Protein AF-0000000067518148 (afdb_homodimer)

Structure (mmCIF, N/CA/C/O backbone):
data_AF-0000000067518148-model_v1
#
loop_
_entity.id
_entity.type
_entity.pdbx_description
1 polymer 'Lipoprotein, putative'
#
loop_
_atom_site.group_PDB
_atom_site.id
_atom_site.type_symbol
_atom_site.label_atom_id
_atom_site.label_alt_id
_atom_site.label_comp_id
_atom_site.label_asym_id
_atom_site.label_entity_id
_atom_site.label_seq_id
_atom_site.pdbx_PDB_ins_code
_atom_site.Cartn_x
_atom_site.Cartn_y
_atom_site.Cartn_z
_atom_site.occupancy
_atom_site.B_iso_or_equiv
_atom_site.auth_seq_id
_atom_site.auth_comp_id
_atom_site.auth_asym_id
_atom_site.auth_atom_id
_atom_site.pdbx_PDB_model_num
ATOM 1 N N . MET A 1 1 ? 77.125 18.062 16.516 1 36.28 1 MET A N 1
ATOM 2 C CA . MET A 1 1 ? 76 17.141 16.5 1 36.28 1 MET A CA 1
ATOM 3 C C . MET A 1 1 ? 74.688 17.891 16.719 1 36.28 1 MET A C 1
ATOM 5 O O . MET A 1 1 ? 74.438 18.344 17.828 1 36.28 1 MET A O 1
ATOM 9 N N . ARG A 1 2 ? 74.312 18.891 15.734 1 42.09 2 ARG A N 1
ATOM 10 C CA . ARG A 1 2 ? 73.125 19.672 15.641 1 42.09 2 ARG A CA 1
ATOM 11 C C . ARG A 1 2 ? 71.875 18.781 15.641 1 42.09 2 ARG A C 1
ATOM 13 O O . ARG A 1 2 ? 71.75 17.922 14.766 1 42.09 2 ARG A O 1
ATOM 20 N N . ILE A 1 3 ? 71.375 18.281 16.844 1 45.97 3 ILE A N 1
ATOM 21 C CA . ILE A 1 3 ? 70.125 17.578 17.078 1 45.97 3 ILE A CA 1
ATOM 22 C C . ILE A 1 3 ? 69 18.328 16.375 1 45.97 3 ILE A C 1
ATOM 24 O O . ILE A 1 3 ? 68.688 19.484 16.656 1 45.97 3 ILE A O 1
ATOM 28 N N . SER A 1 4 ? 68.75 18.062 15.094 1 50.28 4 SER A N 1
ATOM 29 C CA . SER A 1 4 ? 67.562 18.5 14.336 1 50.28 4 SER A CA 1
ATOM 30 C C . SER A 1 4 ? 66.312 18.172 15.07 1 50.28 4 SER A C 1
ATOM 32 O O . SER A 1 4 ? 66.062 17 15.398 1 50.28 4 SER A O 1
ATOM 34 N N . MET A 1 5 ? 65.75 19 16.016 1 49.31 5 MET A N 1
ATOM 35 C CA . MET A 1 5 ? 64.438 18.938 16.656 1 49.31 5 MET A CA 1
ATOM 36 C C . MET A 1 5 ? 63.344 18.812 15.617 1 49.31 5 MET A C 1
ATOM 38 O O . MET A 1 5 ? 63.125 19.734 14.82 1 49.31 5 MET A O 1
ATOM 42 N N . THR A 1 6 ? 63.125 17.625 14.984 1 52.88 6 THR A N 1
ATOM 43 C CA . THR A 1 6 ? 61.969 17.359 14.148 1 52.88 6 THR A CA 1
ATOM 44 C C . THR A 1 6 ? 60.656 17.656 14.906 1 52.88 6 THR A C 1
ATOM 46 O O . THR A 1 6 ? 60.438 17.078 15.977 1 52.88 6 THR A O 1
ATOM 49 N N . LEU A 1 7 ? 60.125 18.859 14.883 1 47.97 7 LEU A N 1
ATOM 50 C CA . LEU A 1 7 ? 58.812 19.219 15.375 1 47.97 7 LEU A CA 1
ATOM 51 C C . LEU A 1 7 ? 57.75 18.344 14.758 1 47.97 7 LEU A C 1
ATOM 53 O O . LEU A 1 7 ? 57.594 18.312 13.531 1 47.97 7 LEU A O 1
ATOM 57 N N . LEU A 1 8 ? 57.469 17.141 15.352 1 51.41 8 LEU A N 1
ATOM 58 C CA . LEU A 1 8 ? 56.312 16.312 14.992 1 51.41 8 LEU A CA 1
ATOM 59 C C . LEU A 1 8 ? 55.031 17.078 15.141 1 51.41 8 LEU A C 1
ATOM 61 O O . LEU A 1 8 ? 54.656 17.484 16.25 1 51.41 8 LEU A O 1
ATOM 65 N N . ALA A 1 9 ? 54.562 17.812 14.164 1 52.56 9 ALA A N 1
ATOM 66 C CA . ALA A 1 9 ? 53.219 18.422 14.117 1 52.56 9 ALA A CA 1
ATOM 67 C C . ALA A 1 9 ? 52.125 17.375 14.281 1 52.56 9 ALA A C 1
ATOM 69 O O . ALA A 1 9 ? 52 16.469 13.461 1 52.56 9 ALA A O 1
ATOM 70 N N . ALA A 1 10 ? 51.719 17.047 15.516 1 51.56 10 ALA A N 1
ATOM 71 C CA . ALA A 1 10 ? 50.562 16.188 15.766 1 51.56 10 ALA A CA 1
ATOM 72 C C . ALA A 1 10 ? 49.281 16.781 15.133 1 51.56 10 ALA A C 1
ATOM 74 O O . ALA A 1 10 ? 48.844 17.859 15.523 1 51.56 10 ALA A O 1
ATOM 75 N N . PHE A 1 11 ? 48.906 16.469 13.93 1 55.59 11 PHE A N 1
ATOM 76 C CA . PHE A 1 11 ? 47.625 16.75 13.32 1 55.59 11 PHE A CA 1
ATOM 77 C C . PHE A 1 11 ? 46.469 16.219 14.188 1 55.59 11 PHE A C 1
ATOM 79 O O . PHE A 1 11 ? 46.281 15.008 14.289 1 55.59 11 PHE A O 1
ATOM 86 N N . ILE A 1 12 ? 46.062 16.938 15.227 1 53.59 12 ILE A N 1
ATOM 87 C CA . ILE A 1 12 ? 44.875 16.594 15.977 1 53.59 12 ILE A CA 1
ATOM 88 C C . ILE A 1 12 ? 43.656 16.672 15.047 1 53.59 12 ILE A C 1
ATOM 90 O O . ILE A 1 12 ? 43.281 17.75 14.57 1 53.59 12 ILE A O 1
ATOM 94 N N . ALA A 1 13 ? 43.25 15.586 14.336 1 53.78 13 ALA A N 1
ATOM 95 C CA . ALA A 1 13 ? 42 15.445 13.641 1 53.78 13 ALA A CA 1
ATOM 96 C C . ALA A 1 13 ? 40.812 15.648 14.594 1 53.78 13 ALA A C 1
ATOM 98 O O . ALA A 1 13 ? 40.531 14.797 15.445 1 53.78 13 ALA A O 1
ATOM 99 N N . LEU A 1 14 ? 40.438 16.891 14.93 1 52 14 LEU A N 1
ATOM 100 C CA . LEU A 1 14 ? 39.125 17.094 15.578 1 52 14 LEU A CA 1
ATOM 101 C C . LEU A 1 14 ? 38.031 16.406 14.797 1 52 14 LEU A C 1
ATOM 103 O O . LEU A 1 14 ? 37.688 16.828 13.688 1 52 14 LEU A O 1
ATOM 107 N N . GLY A 1 15 ? 37.906 15.156 14.977 1 50.19 15 GLY A N 1
ATOM 108 C CA . GLY A 1 15 ? 36.656 14.539 14.5 1 50.19 15 GLY A CA 1
ATOM 109 C C . GLY A 1 15 ? 35.406 15.297 14.906 1 50.19 15 GLY A C 1
ATOM 110 O O . GLY A 1 15 ? 35.094 15.391 16.094 1 50.19 15 GLY A O 1
ATOM 111 N N . ILE A 1 16 ? 35.062 16.344 14.25 1 49.38 16 ILE A N 1
ATOM 112 C CA . ILE A 1 16 ? 33.719 16.859 14.414 1 49.38 16 ILE A CA 1
ATOM 113 C C . ILE A 1 16 ? 32.719 15.703 14.336 1 49.38 16 ILE A C 1
ATOM 115 O O . ILE A 1 16 ? 32.438 15.18 13.25 1 49.38 16 ILE A O 1
ATOM 119 N N . GLY A 1 17 ? 32.812 14.797 15.281 1 47.22 17 GLY A N 1
ATOM 120 C CA . GLY A 1 17 ? 31.609 13.961 15.305 1 47.22 17 GLY A CA 1
ATOM 121 C C . GLY A 1 17 ? 30.328 14.75 15.188 1 47.22 17 GLY A C 1
ATOM 122 O O . GLY A 1 17 ? 30.094 15.695 15.945 1 47.22 17 GLY A O 1
ATOM 123 N N . CYS A 1 18 ? 29.797 14.883 14.07 1 46.78 18 CYS A N 1
ATOM 124 C CA . CYS A 1 18 ? 28.406 15.281 13.969 1 46.78 18 CYS A CA 1
ATOM 125 C C . CYS A 1 18 ? 27.562 14.602 15.047 1 46.78 18 CYS A C 1
ATOM 127 O O . CYS A 1 18 ? 27.312 13.398 14.977 1 46.78 18 CYS A O 1
ATOM 129 N N . SER A 1 19 ? 27.859 14.875 16.234 1 48.12 19 SER A N 1
ATOM 130 C CA . SER A 1 19 ? 26.859 14.43 17.188 1 48.12 19 SER A CA 1
ATOM 131 C C . SER A 1 19 ? 25.438 14.672 16.672 1 48.12 19 SER A C 1
ATOM 133 O O . SER A 1 19 ? 25.094 15.789 16.297 1 48.12 19 SER A O 1
ATOM 135 N N . ALA A 1 20 ? 24.828 13.734 16.031 1 50.47 20 ALA A N 1
ATOM 136 C CA . ALA A 1 20 ? 23.391 13.836 15.875 1 50.47 20 ALA A CA 1
ATOM 137 C C . ALA A 1 20 ? 22.734 14.352 17.156 1 50.47 20 ALA A C 1
ATOM 139 O O . ALA A 1 20 ? 22.656 13.625 18.141 1 50.47 20 ALA A O 1
ATOM 140 N N . GLN A 1 21 ? 23.109 15.383 17.719 1 51.03 21 GLN A N 1
ATOM 141 C CA . GLN A 1 21 ? 22.328 15.883 18.844 1 51.03 21 GLN A CA 1
ATOM 142 C C . GLN A 1 21 ? 20.875 15.438 18.734 1 51.03 21 GLN A C 1
ATOM 144 O O . GLN A 1 21 ? 20.266 15.508 17.656 1 51.03 21 GLN A O 1
ATOM 149 N N . ALA A 1 22 ? 20.5 14.531 19.469 1 59.56 22 ALA A N 1
ATOM 150 C CA . ALA A 1 22 ? 19.094 14.164 19.562 1 59.56 22 ALA A CA 1
ATOM 151 C C . ALA A 1 22 ? 18.203 15.383 19.406 1 59.56 22 ALA A C 1
ATOM 153 O O . ALA A 1 22 ? 18.297 16.328 20.203 1 59.56 22 ALA A O 1
ATOM 154 N N . GLU A 1 23 ? 17.922 15.688 18.172 1 76.81 23 GLU A N 1
ATOM 155 C CA . GLU A 1 23 ? 17.031 16.812 17.875 1 76.81 23 GLU A CA 1
ATOM 156 C C . GLU A 1 23 ? 15.797 16.781 18.766 1 76.81 23 GLU A C 1
ATOM 158 O O . GLU A 1 23 ? 15.211 15.727 19 1 76.81 23 GLU A O 1
ATOM 163 N N . ASN A 1 24 ? 15.609 17.75 19.641 1 89.12 24 ASN A N 1
ATOM 164 C CA . ASN A 1 24 ? 14.359 17.906 20.391 1 89.12 24 ASN A CA 1
ATOM 165 C C . ASN A 1 24 ? 13.172 18.078 19.453 1 89.12 24 ASN A C 1
ATOM 167 O O . ASN A 1 24 ? 12.93 19.156 18.938 1 89.12 24 ASN A O 1
ATOM 171 N N . CYS A 1 25 ? 12.383 17.047 19.25 1 93.69 25 CYS A N 1
ATOM 172 C CA . CYS A 1 25 ? 11.344 17.031 18.219 1 93.69 25 CYS A CA 1
ATOM 173 C C . CYS A 1 25 ? 10.016 17.5 18.797 1 93.69 25 CYS A C 1
ATOM 175 O O . CYS A 1 25 ? 8.977 17.391 18.141 1 93.69 25 CYS A O 1
ATOM 177 N N . ASP A 1 26 ? 10.031 17.969 19.938 1 92.06 26 ASP A N 1
ATOM 178 C CA . ASP A 1 26 ? 8.773 18.422 20.516 1 92.06 26 ASP A CA 1
ATOM 179 C C . ASP A 1 26 ? 8.898 19.844 21.062 1 92.06 26 ASP A C 1
ATOM 181 O O . ASP A 1 26 ? 8.031 20.297 21.812 1 92.06 26 ASP A O 1
ATOM 185 N N . ALA A 1 27 ? 9.906 20.531 20.719 1 94.75 27 ALA A N 1
ATOM 186 C CA . ALA A 1 27 ? 10.156 21.875 21.234 1 94.75 27 ALA A CA 1
ATOM 187 C C . ALA A 1 27 ? 9.125 22.875 20.719 1 94.75 27 ALA A C 1
ATOM 189 O O . ALA A 1 27 ? 8.656 23.734 21.453 1 94.75 27 ALA A O 1
ATOM 190 N N . ASN A 1 28 ? 8.844 22.828 19.484 1 96.19 28 ASN A N 1
ATOM 191 C CA . ASN A 1 28 ? 7.855 23.672 18.812 1 96.19 28 ASN A CA 1
ATOM 192 C C . ASN A 1 28 ? 7.449 23.078 17.469 1 96.19 28 ASN A C 1
ATOM 194 O O . ASN A 1 28 ? 7.965 22.031 17.062 1 96.19 28 ASN A O 1
ATOM 198 N N . GLN A 1 29 ? 6.562 23.688 16.766 1 96.94 29 GLN A N 1
ATOM 199 C CA . GLN A 1 29 ? 6.039 23.172 15.5 1 96.94 29 GLN A CA 1
ATOM 200 C C . GLN A 1 29 ? 7.148 23 14.469 1 96.94 29 GLN A C 1
ATOM 202 O O . GLN A 1 29 ? 7.18 22 13.75 1 96.94 29 GLN A O 1
ATOM 207 N N . ALA A 1 30 ? 8.023 23.969 14.414 1 96.38 30 ALA A N 1
ATOM 208 C CA . ALA A 1 30 ? 9.125 23.906 13.461 1 96.38 30 ALA A CA 1
ATOM 209 C C . ALA A 1 30 ? 10.023 22.703 13.719 1 96.38 30 ALA A C 1
ATOM 211 O O . ALA A 1 30 ? 10.453 22.016 12.789 1 96.38 30 ALA A O 1
ATOM 212 N N . SER A 1 31 ? 10.289 22.453 14.977 1 96.94 31 SER A N 1
ATOM 213 C CA . SER A 1 31 ? 11.102 21.297 15.336 1 96.94 31 SER A CA 1
ATOM 214 C C . SER A 1 31 ? 10.383 19.984 15.016 1 96.94 31 SER A C 1
ATOM 216 O O . SER A 1 31 ? 11 19.031 14.531 1 96.94 31 SER A O 1
ATOM 218 N N . MET A 1 32 ? 9.109 19.891 15.25 1 97.94 32 MET A N 1
ATOM 219 C CA . MET A 1 32 ? 8.312 18.703 14.906 1 97.94 32 MET A CA 1
ATOM 220 C C . MET A 1 32 ? 8.344 18.469 13.398 1 97.94 32 MET A C 1
ATOM 222 O O . MET A 1 32 ? 8.508 17.328 12.953 1 97.94 32 MET A O 1
ATOM 226 N N . ASN A 1 33 ? 8.242 19.594 12.602 1 97.81 33 ASN A N 1
ATOM 227 C CA . ASN A 1 33 ? 8.297 19.484 11.148 1 97.81 33 ASN A CA 1
ATOM 228 C C . ASN A 1 33 ? 9.641 18.922 10.68 1 97.81 33 ASN A C 1
ATOM 230 O O . ASN A 1 33 ? 9.68 18.016 9.844 1 97.81 33 ASN A O 1
ATOM 234 N N . THR A 1 34 ? 10.633 19.484 11.227 1 97.38 34 THR A N 1
ATOM 235 C CA . THR A 1 34 ? 11.977 19.094 10.82 1 97.38 34 THR A CA 1
ATOM 236 C C . THR A 1 34 ? 12.25 17.641 11.164 1 97.38 34 THR A C 1
ATOM 238 O O . THR A 1 34 ? 12.805 16.891 10.344 1 97.38 34 THR A O 1
ATOM 241 N N . CYS A 1 35 ? 11.844 17.234 12.289 1 98.25 35 CYS A N 1
ATOM 242 C CA . CYS A 1 35 ? 12.062 15.859 12.711 1 98.25 35 CYS A CA 1
ATOM 243 C C . CYS A 1 35 ? 11.289 14.891 11.828 1 98.25 35 CYS A C 1
ATOM 245 O O . CYS A 1 35 ? 11.812 13.852 11.43 1 98.25 35 CYS A O 1
ATOM 247 N N . ALA A 1 36 ? 10.109 15.195 11.562 1 98.12 36 ALA A N 1
ATOM 248 C CA . ALA A 1 36 ? 9.297 14.344 10.695 1 98.12 36 ALA A CA 1
ATOM 249 C C . ALA A 1 36 ? 9.906 14.25 9.297 1 98.12 36 ALA A C 1
ATOM 251 O O . ALA A 1 36 ? 9.93 13.172 8.703 1 98.12 36 ALA A O 1
ATOM 252 N N . ALA A 1 37 ? 10.367 15.359 8.797 1 98.19 37 ALA A N 1
ATOM 253 C CA . ALA A 1 37 ? 11.008 15.375 7.484 1 98.19 37 ALA A CA 1
ATOM 254 C C . ALA A 1 37 ? 12.273 14.523 7.48 1 98.19 37 ALA A C 1
ATOM 256 O O . ALA A 1 37 ? 12.555 13.82 6.508 1 98.19 37 ALA A O 1
ATOM 257 N N . ASN A 1 38 ? 13.016 14.625 8.516 1 98.25 38 ASN A N 1
ATOM 258 C CA . ASN A 1 38 ? 14.242 13.836 8.617 1 98.25 38 ASN A CA 1
ATOM 259 C C . ASN A 1 38 ? 13.938 12.344 8.656 1 98.25 38 ASN A C 1
ATOM 261 O O . ASN A 1 38 ? 14.633 11.547 8.023 1 98.25 38 ASN A O 1
ATOM 265 N N . LYS A 1 39 ? 12.984 11.984 9.43 1 98.38 39 LYS A N 1
ATOM 266 C CA . LYS A 1 39 ? 12.57 10.578 9.484 1 98.38 39 LYS A CA 1
ATOM 267 C C . LYS A 1 39 ? 12.164 10.078 8.109 1 98.38 39 LYS A C 1
ATOM 269 O O . LYS A 1 39 ? 12.562 8.984 7.695 1 98.38 39 LYS A O 1
ATOM 274 N N . LEU A 1 40 ? 11.391 10.883 7.379 1 98.69 40 LEU A N 1
ATOM 275 C CA . LEU A 1 40 ? 10.969 10.516 6.031 1 98.69 40 LEU A CA 1
ATOM 276 C C . LEU A 1 40 ? 12.172 10.359 5.109 1 98.69 40 LEU A C 1
ATOM 278 O O . LEU A 1 40 ? 12.25 9.398 4.336 1 98.69 40 LEU A O 1
ATOM 282 N N . ALA A 1 41 ? 13.078 11.273 5.207 1 98.75 41 ALA A N 1
ATOM 283 C CA . ALA A 1 41 ? 14.266 11.242 4.355 1 98.75 41 ALA A CA 1
ATOM 284 C C . ALA A 1 41 ? 15.07 9.969 4.598 1 98.75 41 ALA A C 1
ATOM 286 O O . ALA A 1 41 ? 15.57 9.359 3.652 1 98.75 41 ALA A O 1
ATOM 287 N N . ALA A 1 42 ? 15.234 9.578 5.82 1 98.69 42 ALA A N 1
ATOM 288 C CA . ALA A 1 42 ? 15.961 8.359 6.156 1 98.69 42 ALA A CA 1
ATOM 289 C C . ALA A 1 42 ? 15.266 7.129 5.598 1 98.69 42 ALA A C 1
ATOM 291 O O . ALA A 1 42 ? 15.906 6.234 5.047 1 98.69 42 ALA A O 1
ATOM 292 N N . LEU A 1 43 ? 14 7.086 5.734 1 98.81 43 LEU A N 1
ATOM 293 C CA . LEU A 1 43 ? 13.219 5.969 5.211 1 98.81 43 LEU A CA 1
ATOM 294 C C . LEU A 1 43 ? 13.32 5.902 3.689 1 98.81 43 LEU A C 1
ATOM 296 O O . LEU A 1 43 ? 13.453 4.816 3.121 1 98.81 43 LEU A O 1
ATOM 300 N N . ASP A 1 44 ? 13.258 7.039 3.051 1 98.81 44 ASP A N 1
ATOM 301 C CA . ASP A 1 44 ? 13.383 7.098 1.599 1 98.81 44 ASP A CA 1
ATOM 302 C C . ASP A 1 44 ? 14.734 6.566 1.143 1 98.81 44 ASP A C 1
ATOM 304 O O . ASP A 1 44 ? 14.828 5.855 0.14 1 98.81 44 ASP A O 1
ATOM 308 N N . ALA A 1 45 ? 15.711 6.953 1.868 1 98.88 45 ALA A N 1
ATOM 309 C CA . ALA A 1 45 ? 17.047 6.465 1.541 1 98.88 45 ALA A CA 1
ATOM 310 C C . ALA A 1 45 ? 17.125 4.945 1.657 1 98.88 45 ALA A C 1
ATOM 312 O O . ALA A 1 45 ? 17.672 4.273 0.777 1 98.88 45 ALA A O 1
ATOM 313 N N . ASP A 1 46 ? 16.625 4.422 2.713 1 98.88 46 ASP A N 1
ATOM 314 C CA . ASP A 1 46 ? 16.609 2.979 2.922 1 98.88 46 ASP A CA 1
ATOM 315 C C . ASP A 1 46 ? 15.781 2.273 1.851 1 98.88 46 ASP A C 1
ATOM 317 O O . ASP A 1 46 ? 16.188 1.225 1.34 1 98.88 46 ASP A O 1
ATOM 321 N N . LEU A 1 47 ? 14.648 2.824 1.556 1 98.94 47 LEU A N 1
ATOM 322 C CA . LEU A 1 47 ? 13.781 2.264 0.526 1 98.94 47 LEU A CA 1
ATOM 323 C C . LEU A 1 47 ? 14.5 2.201 -0.816 1 98.94 47 LEU A C 1
ATOM 325 O O . LEU A 1 47 ? 14.469 1.172 -1.495 1 98.94 47 LEU A O 1
ATOM 329 N N . ASN A 1 48 ? 15.148 3.271 -1.185 1 98.81 48 ASN A N 1
ATOM 330 C CA . ASN A 1 48 ? 15.867 3.326 -2.449 1 98.81 48 ASN A CA 1
ATOM 331 C C . ASN A 1 48 ? 17 2.295 -2.498 1 98.81 48 ASN A C 1
ATOM 333 O O . ASN A 1 48 ? 17.234 1.681 -3.537 1 98.81 48 ASN A O 1
ATOM 337 N N . LYS A 1 49 ? 17.641 2.141 -1.408 1 98.88 49 LYS A N 1
ATOM 338 C CA . LYS A 1 49 ? 18.703 1.139 -1.324 1 98.88 49 LYS A CA 1
ATOM 339 C C . LYS A 1 49 ? 18.156 -0.261 -1.601 1 98.88 49 LYS A C 1
ATOM 341 O O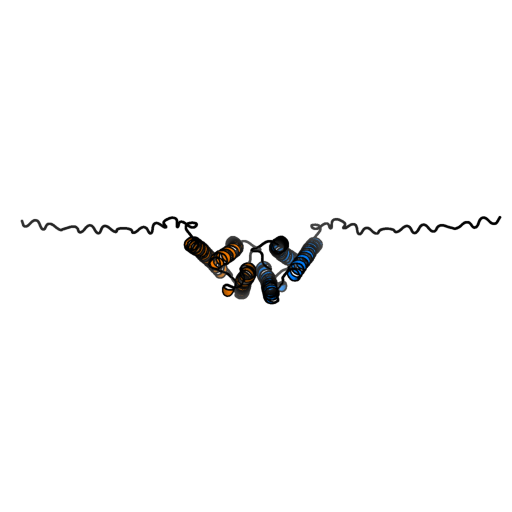 . LYS A 1 49 ? 18.734 -1.012 -2.389 1 98.88 49 LYS A O 1
ATOM 346 N N . GLN A 1 50 ? 17.062 -0.625 -0.938 1 98.88 50 GLN A N 1
ATOM 347 C CA . GLN A 1 50 ? 16.469 -1.946 -1.131 1 98.88 50 GLN A CA 1
ATOM 348 C C . GLN A 1 50 ? 15.945 -2.113 -2.553 1 98.88 50 GLN A C 1
ATOM 350 O O . GLN A 1 50 ? 16.078 -3.188 -3.146 1 98.88 50 GLN A O 1
ATOM 355 N N . TYR A 1 51 ? 15.352 -1.109 -3.086 1 98.88 51 TYR A N 1
ATOM 356 C CA . TYR A 1 51 ? 14.844 -1.138 -4.457 1 98.88 51 TYR A CA 1
ATOM 357 C C . TYR A 1 51 ? 15.977 -1.411 -5.445 1 98.88 51 TYR A C 1
ATOM 359 O O . TYR A 1 51 ? 15.852 -2.273 -6.316 1 98.88 51 TYR A O 1
ATOM 367 N N .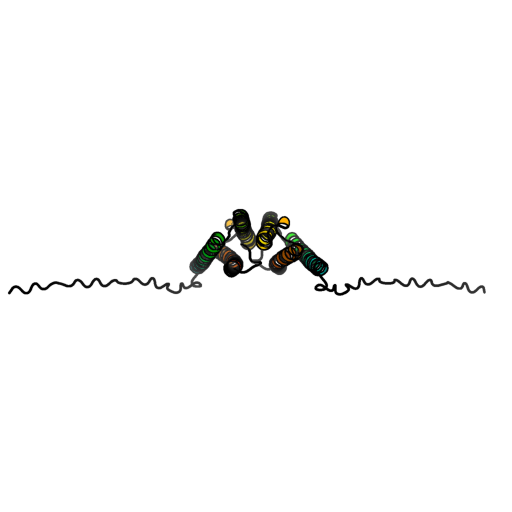 LYS A 1 52 ? 17.016 -0.667 -5.305 1 98.75 52 LYS A N 1
ATOM 368 C CA . LYS A 1 52 ? 18.172 -0.842 -6.188 1 98.75 52 LYS A CA 1
ATOM 369 C C . LYS A 1 52 ? 18.75 -2.248 -6.062 1 98.75 52 LYS A C 1
ATOM 371 O O . LYS A 1 52 ? 19.125 -2.857 -7.062 1 98.75 52 LYS A O 1
ATOM 376 N N . ALA A 1 53 ? 18.891 -2.736 -4.84 1 98.56 53 ALA A N 1
ATOM 377 C CA . ALA A 1 53 ? 19.391 -4.09 -4.621 1 98.56 53 ALA A CA 1
ATOM 378 C C . ALA A 1 53 ? 18.516 -5.121 -5.332 1 98.56 53 ALA A C 1
ATOM 380 O O . ALA A 1 53 ? 19.031 -6.035 -5.98 1 98.56 53 ALA A O 1
ATOM 381 N N . GLN A 1 54 ? 17.219 -4.98 -5.227 1 98.44 54 GLN A N 1
ATOM 382 C CA . GLN A 1 54 ? 16.297 -5.918 -5.879 1 98.44 54 GLN A CA 1
ATOM 383 C C . GLN A 1 54 ? 16.391 -5.805 -7.398 1 98.44 54 GLN A C 1
ATOM 385 O O . GLN A 1 54 ? 16.422 -6.82 -8.102 1 98.44 54 GLN A O 1
ATOM 390 N N . MET A 1 55 ? 16.438 -4.578 -7.875 1 98.31 55 MET A N 1
ATOM 391 C CA . MET A 1 55 ? 16.562 -4.348 -9.312 1 98.31 55 MET A CA 1
ATOM 392 C C . MET A 1 55 ? 17.828 -5.02 -9.859 1 98.31 55 MET A C 1
ATOM 394 O O . MET A 1 55 ? 17.797 -5.617 -10.938 1 98.31 55 MET A O 1
ATOM 398 N N . ALA A 1 56 ? 18.859 -4.926 -9.141 1 97.44 56 ALA A N 1
ATOM 399 C CA . ALA A 1 56 ? 20.141 -5.492 -9.57 1 97.44 56 ALA A CA 1
ATOM 400 C C . ALA A 1 56 ? 20.078 -7.02 -9.586 1 97.44 56 ALA A C 1
ATOM 402 O O . ALA A 1 56 ? 20.781 -7.66 -10.383 1 97.44 56 ALA A O 1
ATOM 403 N N . TRP A 1 57 ? 19.281 -7.555 -8.766 1 96.12 57 TRP A N 1
ATOM 404 C CA . TRP A 1 57 ? 19.188 -9.008 -8.633 1 96.12 57 TRP A CA 1
ATOM 405 C C . TRP A 1 57 ? 18.344 -9.602 -9.742 1 96.12 57 TRP A C 1
ATOM 407 O O . TRP A 1 57 ? 18.531 -10.758 -10.141 1 96.12 57 TRP A O 1
ATOM 417 N N . LEU A 1 58 ? 17.344 -8.883 -10.203 1 96.44 58 LEU A N 1
ATOM 418 C CA . LEU A 1 58 ? 16.391 -9.398 -11.188 1 96.44 58 LEU A CA 1
ATOM 419 C C . LEU A 1 58 ? 17.094 -9.719 -12.5 1 96.44 58 LEU A C 1
ATOM 421 O O . LEU A 1 58 ? 17.984 -8.992 -12.93 1 96.44 58 LEU A O 1
ATOM 425 N N . GLN A 1 59 ? 16.656 -10.773 -13.148 1 92.38 59 GLN A N 1
ATOM 426 C CA . GLN A 1 59 ? 17.438 -11.406 -14.203 1 92.38 59 GLN A CA 1
ATOM 427 C C . GLN A 1 59 ? 16.891 -11.039 -15.586 1 92.38 59 GLN A C 1
ATOM 429 O O . GLN A 1 59 ? 17.609 -11.164 -16.594 1 92.38 59 GLN A O 1
ATOM 434 N N . THR A 1 60 ? 15.648 -10.68 -15.75 1 93.81 60 THR A N 1
ATOM 435 C CA . THR A 1 60 ? 15.07 -10.43 -17.062 1 93.81 60 THR A CA 1
ATOM 436 C C . THR A 1 60 ? 14.555 -9 -17.172 1 93.81 60 THR A C 1
ATOM 438 O O . THR A 1 60 ? 14.086 -8.43 -16.172 1 93.81 60 THR A O 1
ATOM 441 N N . PRO A 1 61 ? 14.578 -8.398 -18.344 1 95.94 61 PRO A N 1
ATOM 442 C CA . PRO A 1 61 ? 14.016 -7.059 -18.531 1 95.94 61 PRO A CA 1
ATOM 443 C C . PRO A 1 61 ? 12.539 -6.98 -18.156 1 95.94 61 PRO A C 1
ATOM 445 O O . PRO A 1 61 ? 12.078 -5.957 -17.641 1 95.94 61 PRO A O 1
ATOM 448 N N . ALA A 1 62 ? 11.852 -8.07 -18.359 1 94.31 62 ALA A N 1
ATOM 449 C CA . ALA A 1 62 ? 10.422 -8.078 -18.062 1 94.31 62 ALA A CA 1
ATOM 450 C C . ALA A 1 62 ? 10.164 -7.953 -16.562 1 94.31 62 ALA A C 1
ATOM 452 O O . ALA A 1 62 ? 9.273 -7.207 -16.141 1 94.31 62 ALA A O 1
ATOM 453 N N . LYS A 1 63 ? 10.945 -8.703 -15.836 1 95.69 63 LYS A N 1
ATOM 454 C CA . LYS A 1 63 ? 10.773 -8.641 -14.383 1 95.69 63 LYS A CA 1
ATOM 455 C C . LYS A 1 63 ? 11.211 -7.285 -13.836 1 95.69 63 LYS A C 1
ATOM 457 O O . LYS A 1 63 ? 10.578 -6.746 -12.93 1 95.69 63 LYS A O 1
ATOM 462 N N . LYS A 1 64 ? 12.297 -6.766 -14.359 1 97.75 64 LYS A N 1
ATOM 463 C CA . LYS A 1 64 ? 12.742 -5.43 -13.969 1 97.75 64 LYS A CA 1
ATOM 464 C C . LYS A 1 64 ? 11.68 -4.383 -14.281 1 97.75 64 LYS A C 1
ATOM 466 O O . LYS A 1 64 ? 11.398 -3.512 -13.453 1 97.75 64 LYS A O 1
ATOM 471 N N . GLN A 1 65 ? 11.094 -4.504 -15.461 1 97.88 65 GLN A N 1
ATOM 472 C CA . GLN A 1 65 ? 10.047 -3.566 -15.852 1 97.88 65 GLN A CA 1
ATOM 473 C C . GLN A 1 65 ? 8.828 -3.691 -14.938 1 97.88 65 GLN A C 1
ATOM 475 O O . GLN A 1 65 ? 8.188 -2.693 -14.602 1 97.88 65 GLN A O 1
ATOM 480 N N . ALA A 1 66 ? 8.5 -4.91 -14.562 1 97.38 66 ALA A N 1
ATOM 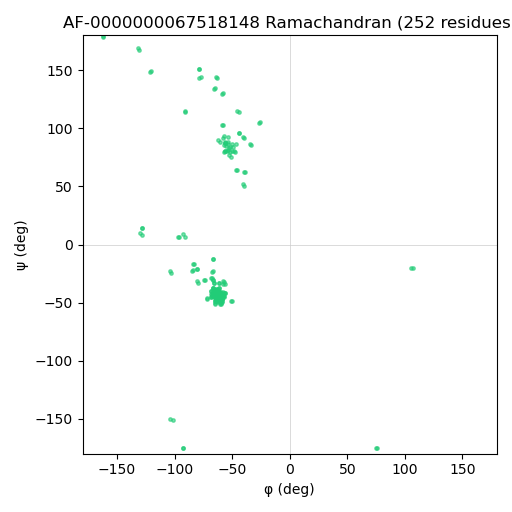481 C CA . ALA A 1 66 ? 7.355 -5.125 -13.68 1 97.38 66 ALA A CA 1
ATOM 482 C C . ALA A 1 66 ? 7.57 -4.453 -12.328 1 97.38 66 ALA A C 1
ATOM 484 O O . ALA A 1 66 ? 6.664 -3.803 -11.797 1 97.38 66 ALA A O 1
ATOM 485 N N . LEU A 1 67 ? 8.766 -4.625 -11.719 1 98.44 67 LEU A N 1
ATOM 486 C CA . LEU A 1 67 ? 9.055 -3.98 -10.438 1 98.44 67 LEU A CA 1
ATOM 487 C C . LEU A 1 67 ? 9.055 -2.463 -10.586 1 98.44 67 LEU A C 1
ATOM 489 O O . LEU A 1 67 ? 8.555 -1.751 -9.711 1 98.44 67 LEU A O 1
ATOM 493 N N . LYS A 1 68 ? 9.641 -1.968 -11.648 1 98.75 68 LYS A N 1
ATOM 494 C CA . LYS A 1 68 ? 9.664 -0.528 -11.891 1 98.75 68 LYS A CA 1
ATOM 495 C C . LYS A 1 68 ? 8.258 0.042 -11.977 1 98.75 68 LYS A C 1
ATOM 497 O O . LYS A 1 68 ? 7.957 1.077 -11.375 1 98.75 68 LYS A O 1
ATOM 502 N N . ASP A 1 69 ? 7.406 -0.674 -12.727 1 98.62 69 ASP A N 1
ATOM 503 C CA . ASP A 1 69 ? 6.016 -0.254 -12.875 1 98.62 69 ASP A CA 1
ATOM 504 C C . ASP A 1 69 ? 5.301 -0.226 -11.531 1 98.62 69 ASP A C 1
ATOM 506 O O . ASP A 1 69 ? 4.629 0.752 -11.195 1 98.62 69 ASP A O 1
ATOM 510 N N . ALA A 1 70 ? 5.465 -1.266 -10.734 1 98.69 70 ALA A N 1
ATOM 511 C CA . ALA A 1 70 ? 4.844 -1.334 -9.414 1 98.69 70 ALA A CA 1
ATOM 512 C C . ALA A 1 70 ? 5.348 -0.213 -8.508 1 98.69 70 ALA A C 1
ATOM 514 O O . ALA A 1 70 ? 4.562 0.424 -7.805 1 98.69 70 ALA A O 1
ATOM 515 N N . GLN A 1 71 ? 6.629 0.033 -8.562 1 98.81 71 GLN A N 1
ATOM 516 C CA . GLN A 1 71 ? 7.223 1.053 -7.707 1 98.81 71 GLN A CA 1
ATOM 517 C C . GLN A 1 71 ? 6.711 2.443 -8.07 1 98.81 71 GLN A C 1
ATOM 519 O O . GLN A 1 71 ? 6.441 3.262 -7.191 1 98.81 71 GLN A O 1
ATOM 524 N N . GLN A 1 72 ? 6.598 2.727 -9.328 1 98.88 72 GLN A N 1
ATOM 525 C CA . GLN A 1 72 ? 6.082 4.012 -9.789 1 98.88 72 GLN A CA 1
ATOM 526 C C . GLN A 1 72 ? 4.629 4.203 -9.367 1 98.88 72 GLN A C 1
ATOM 528 O O . GLN A 1 72 ? 4.234 5.293 -8.945 1 98.88 72 GLN A O 1
ATOM 533 N N . LYS A 1 73 ? 3.902 3.178 -9.523 1 98.88 73 LYS A N 1
ATOM 534 C CA . LYS A 1 73 ? 2.504 3.24 -9.109 1 98.88 73 LYS A CA 1
ATOM 535 C C . LYS A 1 73 ? 2.383 3.389 -7.598 1 98.88 73 LYS A C 1
ATOM 537 O O . LYS A 1 73 ? 1.463 4.043 -7.102 1 98.88 73 LYS A O 1
ATOM 542 N N . TRP A 1 74 ? 3.328 2.779 -6.859 1 98.88 74 TRP A N 1
ATOM 543 C CA . TRP A 1 74 ? 3.35 2.957 -5.41 1 98.88 74 TRP A CA 1
ATOM 544 C C . TRP A 1 74 ? 3.6 4.418 -5.043 1 98.88 74 TRP A C 1
ATOM 546 O O . TRP A 1 74 ? 2.938 4.961 -4.156 1 98.88 74 TRP A O 1
ATOM 556 N N . ILE A 1 75 ? 4.527 5.062 -5.707 1 98.88 75 ILE A N 1
ATOM 557 C CA . ILE A 1 75 ? 4.84 6.461 -5.434 1 98.88 75 ILE A CA 1
ATOM 558 C C . ILE A 1 75 ? 3.605 7.324 -5.688 1 98.88 75 ILE A C 1
ATOM 560 O O . ILE A 1 75 ? 3.277 8.195 -4.879 1 98.88 75 ILE A O 1
ATOM 564 N N . ALA A 1 76 ? 2.936 7.047 -6.805 1 98.81 76 ALA A N 1
ATOM 565 C CA . ALA A 1 76 ? 1.729 7.797 -7.145 1 98.81 76 ALA A CA 1
ATOM 566 C C . ALA A 1 76 ? 0.648 7.605 -6.082 1 98.81 76 ALA A C 1
ATOM 568 O O . ALA A 1 76 ? -0.026 8.562 -5.695 1 98.81 76 ALA A O 1
ATOM 569 N N . LEU A 1 77 ? 0.479 6.375 -5.621 1 98.88 77 LEU A N 1
ATOM 570 C CA . LEU A 1 77 ? -0.507 6.098 -4.582 1 98.88 77 LEU A CA 1
ATOM 571 C C . LEU A 1 77 ? -0.135 6.801 -3.281 1 98.88 77 LEU A C 1
ATOM 573 O O . LEU A 1 77 ? -0.983 7.434 -2.646 1 98.88 77 LEU A O 1
ATOM 577 N N . ARG A 1 78 ? 1.114 6.621 -2.846 1 98.75 78 ARG A N 1
ATOM 578 C CA . ARG A 1 78 ? 1.581 7.23 -1.604 1 98.75 78 ARG A CA 1
ATOM 579 C C . ARG A 1 78 ? 1.269 8.719 -1.574 1 98.75 78 ARG A C 1
ATOM 581 O O . ARG A 1 78 ? 0.689 9.219 -0.608 1 98.75 78 ARG A O 1
ATOM 588 N N . ASP A 1 79 ? 1.622 9.391 -2.695 1 98.31 79 ASP A N 1
ATOM 589 C CA . ASP A 1 79 ? 1.418 10.828 -2.762 1 98.31 79 ASP A CA 1
ATOM 590 C C . ASP A 1 79 ? -0.069 11.172 -2.758 1 98.31 79 ASP A C 1
ATOM 592 O O . ASP A 1 79 ? -0.497 12.102 -2.064 1 98.31 79 ASP A O 1
ATOM 596 N N . ALA A 1 80 ? -0.876 10.438 -3.473 1 98.38 80 ALA A N 1
ATOM 597 C CA . ALA A 1 80 ? -2.311 10.703 -3.547 1 98.38 80 ALA A CA 1
ATOM 598 C C . ALA A 1 80 ? -2.992 10.414 -2.213 1 98.38 80 ALA A C 1
ATOM 600 O O . ALA A 1 80 ? -3.852 11.18 -1.77 1 98.38 80 ALA A O 1
ATOM 601 N N . ASP A 1 81 ? -2.633 9.312 -1.572 1 98.19 81 ASP A N 1
ATOM 602 C CA . ASP A 1 81 ? -3.23 8.914 -0.302 1 98.19 81 ASP A CA 1
ATOM 603 C C . ASP A 1 81 ? -2.92 9.93 0.794 1 98.19 81 ASP A C 1
ATOM 605 O O . ASP A 1 81 ? -3.795 10.281 1.587 1 98.19 81 ASP A O 1
ATOM 609 N N . CYS A 1 82 ? -1.668 10.375 0.824 1 98 82 CYS A N 1
ATOM 610 C CA . CYS A 1 82 ? -1.289 11.297 1.886 1 98 82 CYS A CA 1
ATOM 611 C C . CYS A 1 82 ? -1.867 12.688 1.632 1 98 82 CYS A C 1
ATOM 613 O O . CYS A 1 82 ? -2.211 13.398 2.574 1 98 82 CYS A O 1
ATOM 615 N N . LEU A 1 83 ? -2.035 13.047 0.342 1 95.69 83 LEU A N 1
ATOM 616 C CA . LEU A 1 83 ? -2.729 14.289 0.037 1 95.69 83 LEU A CA 1
ATOM 617 C C . LEU A 1 83 ? -4.195 14.211 0.452 1 95.69 83 LEU A C 1
ATOM 619 O O . LEU A 1 83 ? -4.754 15.188 0.959 1 95.69 83 LEU A O 1
ATOM 623 N N . TYR A 1 84 ? -4.781 13.102 0.281 1 97 84 TYR A N 1
ATOM 624 C CA . TYR A 1 84 ? -6.148 12.891 0.739 1 97 84 TYR A CA 1
ATOM 625 C C . TYR A 1 84 ? -6.25 13.055 2.252 1 97 84 TYR A C 1
ATOM 627 O O . TYR A 1 84 ? -7.152 13.727 2.752 1 97 84 TYR A O 1
ATOM 635 N N . GLN A 1 85 ? -5.336 12.484 2.92 1 95.12 85 GLN A N 1
ATOM 636 C CA . GLN A 1 85 ? -5.387 12.492 4.379 1 95.12 85 GLN A CA 1
ATOM 637 C C . GLN A 1 85 ? -5.082 13.875 4.934 1 95.12 85 GLN A C 1
ATOM 639 O O . GLN A 1 85 ? -5.832 14.398 5.762 1 95.12 85 GLN A O 1
ATOM 644 N N . ALA A 1 86 ? -4.023 14.484 4.402 1 93.94 86 ALA A N 1
ATOM 645 C CA . ALA A 1 86 ? -3.549 15.75 4.957 1 93.94 86 ALA A CA 1
ATOM 646 C C . ALA A 1 86 ? -4.32 16.938 4.379 1 93.94 86 ALA A C 1
ATOM 648 O O . ALA A 1 86 ? -4.348 18.016 4.973 1 93.94 86 ALA A O 1
ATOM 649 N N . GLY A 1 87 ? -4.945 16.75 3.195 1 93 87 GLY A N 1
ATOM 650 C CA . GLY A 1 87 ? -5.52 17.875 2.477 1 93 87 GLY A CA 1
ATOM 651 C C . GLY A 1 87 ? -4.48 18.75 1.804 1 93 87 GLY A C 1
ATOM 652 O O . GLY A 1 87 ? -3.293 18.422 1.797 1 93 87 GLY A O 1
ATOM 653 N N . LYS A 1 88 ? -4.941 19.828 1.223 1 91.75 88 LYS A N 1
ATOM 654 C CA . LYS A 1 88 ? -4.047 20.766 0.542 1 91.75 88 LYS A CA 1
ATOM 655 C C . LYS A 1 88 ? -3.314 21.641 1.543 1 91.75 88 LYS A C 1
ATOM 657 O O . LYS A 1 88 ? -3.891 22.062 2.553 1 91.75 88 LYS A O 1
ATOM 662 N N . PRO A 1 89 ? -2.066 21.891 1.138 1 93.56 89 PRO A N 1
ATOM 663 C CA . PRO A 1 89 ? -1.326 22.75 2.055 1 93.56 89 PRO A CA 1
ATOM 664 C C . PRO A 1 89 ? -2.016 24.109 2.279 1 93.56 89 PRO A C 1
ATOM 666 O O . PRO A 1 89 ? -2 24.625 3.395 1 93.56 89 PRO A O 1
ATOM 669 N N . GLU A 1 90 ? -2.684 24.641 1.254 1 93.06 90 GLU A N 1
ATOM 670 C CA . GLU A 1 90 ? -3.324 25.953 1.312 1 93.06 90 GLU A CA 1
ATOM 671 C C . GLU A 1 90 ? -4.492 25.953 2.291 1 93.06 90 GLU A C 1
ATOM 673 O O . GLU A 1 90 ? -4.918 27.016 2.756 1 93.06 90 GLU A O 1
ATOM 678 N N . ASP A 1 91 ? -5.055 24.828 2.568 1 88.69 91 ASP A N 1
ATOM 679 C CA . ASP A 1 91 ? -6.215 24.703 3.447 1 88.69 91 ASP A CA 1
ATOM 680 C C . ASP A 1 91 ? -5.789 24.344 4.867 1 88.69 91 ASP A C 1
ATOM 682 O O . ASP A 1 91 ? -6.633 24.031 5.711 1 88.69 91 ASP A O 1
ATOM 686 N N . SER A 1 92 ? -4.508 24.328 5.121 1 90.88 92 SER A N 1
ATOM 687 C CA . SER A 1 92 ? -3.965 23.891 6.406 1 90.88 92 SER A CA 1
ATOM 688 C C . SER A 1 92 ? -2.949 24.906 6.945 1 90.88 92 SER A C 1
ATOM 690 O O . SER A 1 92 ? -2.641 25.891 6.281 1 90.88 92 SER A O 1
ATOM 692 N N . GLY A 1 93 ? -2.535 24.859 8.141 1 92.38 93 GLY A N 1
ATOM 693 C CA . GLY A 1 93 ? -1.566 25.75 8.758 1 92.38 93 GLY A CA 1
ATOM 694 C C . GLY A 1 93 ? -0.18 25.141 8.859 1 92.38 93 GLY A C 1
ATOM 695 O O . GLY A 1 93 ? 0.207 24.312 8.031 1 92.38 93 GLY A O 1
ATOM 696 N N . SER A 1 94 ? 0.519 25.547 9.828 1 95.94 94 SER A N 1
ATOM 697 C CA . SER A 1 94 ? 1.914 25.172 10.039 1 95.94 94 SER A CA 1
ATOM 698 C C . SER A 1 94 ? 2.047 23.688 10.352 1 95.94 94 SER A C 1
ATOM 700 O O . SER A 1 94 ? 3.141 23.125 10.266 1 95.94 94 SER A O 1
ATOM 702 N N . ILE A 1 95 ? 0.947 23.047 10.625 1 95.5 95 ILE A N 1
ATOM 703 C CA . ILE A 1 95 ? 0.976 21.656 11.023 1 95.5 95 ILE A CA 1
ATOM 704 C C . ILE A 1 95 ? 1.022 20.766 9.781 1 95.5 95 ILE A C 1
ATOM 706 O O . ILE A 1 95 ? 1.353 19.578 9.875 1 95.5 95 ILE A O 1
ATOM 710 N N . TRP A 1 96 ? 0.709 21.266 8.609 1 95.94 96 TRP A N 1
ATOM 711 C CA . TRP A 1 96 ? 0.517 20.469 7.398 1 95.94 96 TRP A CA 1
ATOM 712 C C . TRP A 1 96 ? 1.774 19.672 7.062 1 95.94 96 TRP A C 1
ATOM 714 O O . TRP A 1 96 ? 1.706 18.469 6.824 1 95.94 96 TRP A O 1
ATOM 724 N N . PRO A 1 97 ? 2.988 20.312 7.098 1 97.44 97 PRO A N 1
ATOM 725 C CA . PRO A 1 97 ? 4.18 19.531 6.758 1 97.44 97 PRO A CA 1
ATOM 726 C C . PRO A 1 97 ? 4.402 18.359 7.707 1 97.44 97 PRO A C 1
ATOM 728 O O . PRO A 1 97 ? 4.918 17.312 7.293 1 97.44 97 PRO A O 1
ATOM 731 N N . LEU A 1 98 ? 4.051 18.531 8.914 1 97.56 98 LEU A N 1
ATOM 732 C CA . LEU A 1 98 ? 4.188 17.453 9.891 1 97.56 98 LEU A CA 1
ATOM 733 C C . LEU A 1 98 ? 3.275 16.281 9.539 1 97.56 98 LEU A C 1
ATOM 735 O O . LEU A 1 98 ? 3.729 15.133 9.445 1 97.56 98 LEU A O 1
ATOM 739 N N . VAL A 1 99 ? 2.031 16.562 9.266 1 96.19 99 VAL A N 1
ATOM 740 C CA . VAL A 1 99 ? 1.022 15.547 8.961 1 96.19 99 VAL A CA 1
ATOM 741 C C . VAL A 1 99 ? 1.382 14.828 7.66 1 96.19 99 VAL A C 1
ATOM 743 O O . VAL A 1 99 ? 1.344 13.602 7.59 1 96.19 99 VAL A O 1
ATOM 746 N N . GLN A 1 100 ? 1.767 15.641 6.699 1 97.44 100 GLN A N 1
ATOM 747 C CA . GLN A 1 100 ? 2.154 15.094 5.402 1 97.44 100 GLN A CA 1
ATOM 748 C C . GLN A 1 100 ? 3.367 14.18 5.531 1 97.44 100 GLN A C 1
ATOM 750 O O . GLN A 1 100 ? 3.354 13.047 5.039 1 97.44 100 GLN A O 1
ATOM 755 N N . SER A 1 101 ? 4.355 14.641 6.184 1 98.38 101 SER A N 1
ATOM 756 C CA . SER A 1 101 ? 5.578 13.859 6.336 1 98.38 101 SER A CA 1
ATOM 757 C C . SER A 1 101 ? 5.324 12.578 7.125 1 98.38 101 SER A C 1
ATOM 759 O O . SER A 1 101 ? 5.887 11.523 6.809 1 98.38 101 SER A O 1
ATOM 761 N N . GLN A 1 102 ? 4.527 12.656 8.109 1 97.81 102 GLN A N 1
ATOM 762 C CA . GLN A 1 102 ? 4.223 11.477 8.906 1 97.81 102 GLN A CA 1
ATOM 763 C C . GLN A 1 102 ? 3.482 10.43 8.078 1 97.81 102 GLN A C 1
ATOM 765 O O . GLN A 1 102 ? 3.77 9.234 8.18 1 97.81 102 GLN A O 1
ATOM 770 N N . CYS A 1 103 ? 2.533 10.852 7.309 1 97.75 103 CYS A N 1
ATOM 771 C CA . CYS A 1 103 ? 1.819 9.938 6.418 1 97.75 103 CYS A CA 1
ATOM 772 C C . CYS A 1 103 ? 2.773 9.297 5.418 1 97.75 103 CYS A C 1
ATOM 774 O O . CYS A 1 103 ? 2.766 8.078 5.246 1 97.75 103 CYS A O 1
ATOM 776 N N . LEU A 1 104 ? 3.549 10.156 4.758 1 98.81 104 LEU A N 1
ATOM 777 C CA . LEU A 1 104 ? 4.516 9.641 3.793 1 98.81 104 LEU A CA 1
ATOM 778 C C . LEU A 1 104 ? 5.457 8.641 4.449 1 98.81 104 LEU A C 1
ATOM 780 O O . LEU A 1 104 ? 5.766 7.594 3.863 1 98.81 104 LEU A O 1
ATOM 784 N N . ALA A 1 105 ? 5.879 8.945 5.609 1 98.81 105 ALA A N 1
ATOM 785 C CA . ALA A 1 105 ? 6.797 8.062 6.328 1 98.81 105 ALA A CA 1
ATOM 786 C C . ALA A 1 105 ? 6.137 6.719 6.641 1 98.81 105 ALA A C 1
ATOM 788 O O . ALA A 1 105 ? 6.758 5.664 6.492 1 98.81 105 ALA A O 1
ATOM 789 N N . GLU A 1 106 ? 4.938 6.754 7.07 1 98.06 106 GLU A N 1
ATOM 790 C CA . GLU A 1 106 ? 4.215 5.523 7.379 1 98.06 106 GLU A CA 1
ATOM 791 C C . GLU A 1 106 ? 4.074 4.641 6.145 1 98.06 106 GLU A C 1
ATOM 793 O O . GLU A 1 106 ? 4.363 3.441 6.191 1 98.06 106 GLU A O 1
ATOM 798 N N . GLN A 1 107 ? 3.654 5.191 5.082 1 98.5 107 GLN A N 1
ATOM 799 C CA . GLN A 1 107 ? 3.496 4.43 3.848 1 98.5 107 GLN A CA 1
ATOM 800 C C . GLN A 1 107 ? 4.844 3.945 3.324 1 98.5 107 GLN A C 1
ATOM 802 O O . GLN A 1 107 ? 4.949 2.838 2.791 1 98.5 107 GLN A O 1
ATOM 807 N N . THR A 1 108 ? 5.855 4.809 3.449 1 98.88 108 THR A N 1
ATOM 808 C CA . THR A 1 108 ? 7.195 4.418 3.023 1 98.88 108 THR A CA 1
ATOM 809 C C . THR A 1 108 ? 7.703 3.236 3.844 1 98.88 108 THR A C 1
ATOM 811 O O . THR A 1 108 ? 8.328 2.322 3.303 1 98.88 108 THR A O 1
ATOM 814 N N . SER A 1 109 ? 7.422 3.244 5.102 1 98.69 109 SER A N 1
ATOM 815 C CA . SER A 1 109 ? 7.84 2.143 5.965 1 98.69 109 SER A CA 1
ATOM 816 C C . SER A 1 109 ? 7.195 0.83 5.531 1 98.69 109 SER A C 1
ATOM 818 O O . SER A 1 109 ? 7.844 -0.219 5.547 1 98.69 109 SER A O 1
ATOM 820 N N . VAL A 1 110 ? 5.977 0.871 5.168 1 97.69 110 VAL A N 1
ATOM 821 C CA . VAL A 1 110 ? 5.266 -0.318 4.715 1 97.69 110 VAL A CA 1
ATOM 822 C C . VAL A 1 110 ? 5.895 -0.838 3.424 1 97.69 110 VAL A C 1
ATOM 824 O O . VAL A 1 110 ? 6.164 -2.035 3.297 1 97.69 110 VAL A O 1
ATOM 827 N N . ARG A 1 111 ? 6.129 0.021 2.518 1 98.62 111 ARG A N 1
ATOM 828 C CA . ARG A 1 111 ? 6.734 -0.371 1.249 1 98.62 111 ARG A CA 1
ATOM 829 C C . ARG A 1 111 ? 8.148 -0.902 1.458 1 98.62 111 ARG A C 1
ATOM 831 O O . ARG A 1 111 ? 8.562 -1.862 0.803 1 98.62 111 ARG A O 1
ATOM 838 N N . LEU A 1 112 ? 8.844 -0.228 2.324 1 98.81 112 LEU A N 1
ATOM 839 C CA . LEU A 1 112 ? 10.195 -0.665 2.639 1 98.81 112 LEU A CA 1
ATOM 840 C C . LEU A 1 112 ? 10.203 -2.104 3.145 1 98.81 112 LEU A C 1
ATOM 842 O O . LEU A 1 112 ? 11.039 -2.91 2.732 1 98.81 112 LEU A O 1
ATOM 846 N N . LYS A 1 113 ? 9.32 -2.402 3.992 1 98.06 113 LYS A N 1
ATOM 847 C CA . LYS A 1 113 ? 9.219 -3.766 4.504 1 98.06 113 LYS A CA 1
ATOM 848 C C . LYS A 1 113 ? 8.961 -4.762 3.377 1 98.06 113 LYS A C 1
ATOM 850 O O . LYS A 1 113 ? 9.539 -5.848 3.355 1 98.06 113 LYS A O 1
ATOM 855 N N . GLN A 1 114 ? 8.141 -4.418 2.492 1 97.31 114 GLN A N 1
ATOM 856 C CA . GLN A 1 114 ? 7.852 -5.273 1.347 1 97.31 114 GLN A CA 1
ATOM 857 C C . GLN A 1 114 ? 9.094 -5.48 0.487 1 97.31 114 GLN A C 1
ATOM 859 O O . GLN A 1 114 ? 9.414 -6.609 0.109 1 97.31 114 GLN A O 1
ATOM 864 N N . LEU A 1 115 ? 9.797 -4.414 0.18 1 98.25 115 LEU A N 1
ATOM 865 C CA . LEU A 1 115 ? 11 -4.508 -0.632 1 98.25 115 LEU A CA 1
ATOM 866 C C . LEU A 1 115 ? 12.062 -5.348 0.07 1 98.25 115 LEU A C 1
ATOM 868 O O . LEU A 1 115 ? 12.773 -6.129 -0.573 1 98.25 115 LEU A O 1
ATOM 872 N N . LYS A 1 116 ? 12.148 -5.172 1.398 1 98.38 116 LYS A N 1
ATOM 873 C CA . LYS A 1 116 ? 13.094 -5.984 2.158 1 98.38 116 LYS A CA 1
ATOM 874 C C . LYS A 1 116 ? 12.758 -7.469 2.041 1 98.38 116 LYS A C 1
ATOM 876 O O . LYS A 1 116 ? 13.656 -8.312 1.983 1 98.38 116 LYS A O 1
ATOM 881 N N . SER A 1 117 ? 11.5 -7.781 2.027 1 96.31 117 SER A N 1
ATOM 882 C CA . SER A 1 117 ? 11.109 -9.172 1.851 1 96.31 117 SER A CA 1
ATOM 883 C C . SER A 1 117 ? 11.508 -9.695 0.473 1 96.31 117 SER A C 1
ATOM 885 O O . SER A 1 117 ? 11.875 -10.859 0.326 1 96.31 117 SER A O 1
ATOM 887 N N . TYR A 1 118 ? 11.367 -8.859 -0.583 1 96.12 118 TYR A N 1
ATOM 888 C CA . TYR A 1 118 ? 11.828 -9.234 -1.912 1 96.12 118 TYR A CA 1
ATOM 889 C C . TYR A 1 118 ? 13.328 -9.508 -1.907 1 96.12 118 TYR A C 1
ATOM 891 O O . TYR A 1 118 ? 13.781 -10.523 -2.438 1 96.12 118 TYR A O 1
ATOM 899 N N . VAL A 1 119 ? 14.102 -8.633 -1.282 1 97.25 119 VAL A N 1
ATOM 900 C CA . VAL A 1 119 ? 15.555 -8.719 -1.271 1 97.25 119 VAL A CA 1
ATOM 901 C C . VAL A 1 119 ? 15.992 -9.953 -0.488 1 97.25 119 VAL A C 1
ATOM 903 O O . VAL A 1 119 ? 16.984 -10.594 -0.833 1 97.25 119 VAL A O 1
ATOM 906 N N . ALA A 1 120 ? 15.227 -10.328 0.476 1 96.5 120 ALA A N 1
ATOM 907 C CA . ALA A 1 120 ? 15.57 -11.453 1.335 1 96.5 120 ALA A CA 1
ATOM 908 C C . ALA A 1 120 ? 15.227 -12.781 0.66 1 96.5 120 ALA A C 1
ATOM 910 O O . ALA A 1 120 ? 15.695 -13.844 1.088 1 96.5 120 ALA A O 1
ATOM 911 N N . CYS A 1 121 ? 14.375 -12.758 -0.265 1 94.44 121 CYS A N 1
ATOM 912 C CA . CYS A 1 121 ? 13.93 -13.977 -0.942 1 94.44 121 CYS A CA 1
ATOM 913 C C . CYS A 1 121 ? 14.797 -14.266 -2.162 1 94.44 121 CYS A C 1
ATOM 915 O O . CYS A 1 121 ? 14.766 -13.523 -3.146 1 94.44 121 CYS A O 1
ATOM 917 N N . ARG A 1 122 ? 15.578 -15.438 -2.119 1 92.69 122 ARG A N 1
ATOM 918 C CA . ARG A 1 122 ? 16.469 -15.758 -3.227 1 92.69 122 ARG A CA 1
ATOM 919 C C . ARG A 1 122 ? 16.266 -17.188 -3.697 1 92.69 122 ARG A C 1
ATOM 921 O O . ARG A 1 122 ? 17.047 -17.703 -4.504 1 92.69 122 ARG A O 1
ATOM 928 N N . ASP A 1 1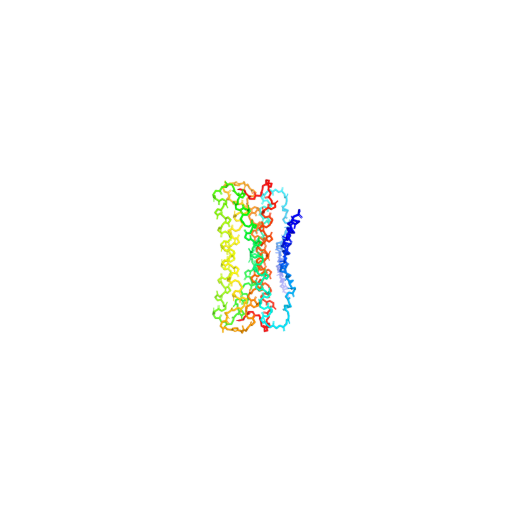23 ? 15.219 -17.781 -3.172 1 88.06 123 ASP A N 1
ATOM 929 C CA . ASP A 1 123 ? 14.945 -19.188 -3.492 1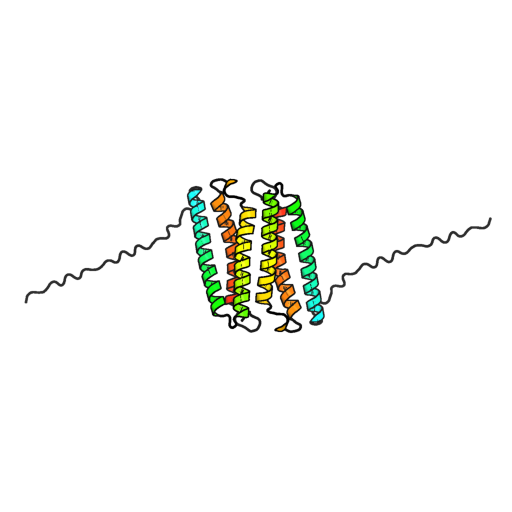 88.06 123 ASP A CA 1
ATOM 930 C C . ASP A 1 123 ? 14 -19.297 -4.684 1 88.06 123 ASP A C 1
ATOM 932 O O . ASP A 1 123 ? 13.695 -18.312 -5.34 1 88.06 123 ASP A O 1
ATOM 936 N N . GLU A 1 124 ? 13.648 -20.594 -4.941 1 80 124 GLU A N 1
ATOM 937 C CA . GLU A 1 124 ? 12.68 -20.844 -6 1 80 124 GLU A CA 1
ATOM 938 C C . GLU A 1 124 ? 11.312 -20.281 -5.652 1 80 124 GLU A C 1
ATOM 940 O O . GLU A 1 124 ? 10.906 -20.297 -4.488 1 80 124 GLU A O 1
ATOM 945 N N . GLY A 1 125 ? 10.57 -19.609 -6.371 1 80.75 125 GLY A N 1
ATOM 946 C CA . GLY A 1 125 ? 9.258 -19.047 -6.121 1 80.75 125 GLY A CA 1
ATOM 947 C C . GLY A 1 125 ? 9.289 -17.547 -5.93 1 80.75 125 GLY A C 1
ATOM 948 O O . GLY A 1 125 ? 8.242 -16.891 -5.957 1 80.75 125 GLY A O 1
ATOM 949 N N . CYS A 1 126 ? 10.586 -17.188 -5.594 1 86.31 126 CYS A N 1
ATOM 950 C CA . CYS A 1 126 ? 10.734 -15.75 -5.438 1 86.31 126 CYS A CA 1
ATOM 951 C C . CYS A 1 126 ? 10.852 -15.062 -6.793 1 86.31 126 CYS A C 1
ATOM 953 O O . CYS A 1 126 ? 11.328 -15.664 -7.758 1 86.31 126 CYS A O 1
ATOM 955 N N . PRO A 1 127 ? 10.422 -13.844 -6.863 1 84.19 127 PRO A N 1
ATOM 956 C CA . PRO A 1 127 ? 10.625 -13.125 -8.125 1 84.19 127 PRO A CA 1
ATOM 957 C C . PRO A 1 127 ? 12.102 -13.047 -8.523 1 84.19 127 PRO A C 1
ATOM 959 O O . PRO A 1 127 ? 12.961 -12.789 -7.676 1 84.19 127 PRO A O 1
ATOM 962 N N . ARG A 1 128 ? 12.359 -13.453 -9.898 1 82.19 128 ARG A N 1
ATOM 963 C CA . ARG A 1 128 ? 13.742 -13.422 -10.359 1 82.19 128 ARG A CA 1
ATOM 964 C C . ARG A 1 128 ? 13.82 -13.039 -11.836 1 82.19 128 ARG A C 1
ATOM 966 O O . ARG A 1 128 ? 12.844 -13.195 -12.57 1 82.19 128 ARG A O 1
ATOM 973 N N . MET B 1 1 ?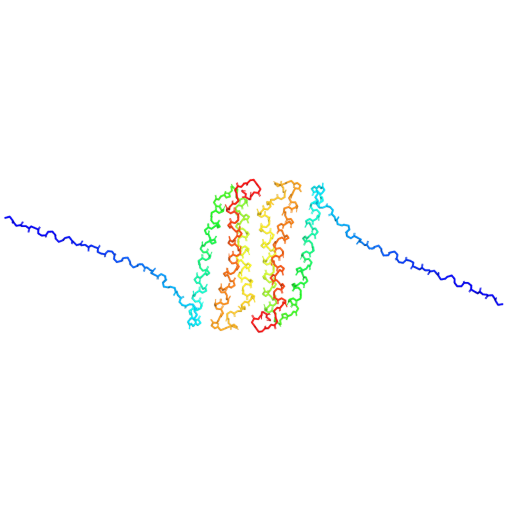 -74.812 -32.406 5.707 1 36.84 1 MET B N 1
ATOM 974 C CA . MET B 1 1 ? -73.75 -31.453 6.047 1 36.84 1 MET B CA 1
ATOM 975 C C . MET B 1 1 ? -72.438 -31.938 5.555 1 36.84 1 MET B C 1
ATOM 977 O O . MET B 1 1 ? -71.938 -32.969 6.004 1 36.84 1 MET B O 1
ATOM 981 N N . ARG B 1 2 ? -72.188 -31.797 4.125 1 44.03 2 ARG B N 1
ATOM 982 C CA . ARG B 1 2 ? -71 -32.094 3.369 1 44.03 2 ARG B CA 1
ATOM 983 C C . ARG B 1 2 ? -69.75 -31.391 3.992 1 44.03 2 ARG B C 1
ATOM 985 O O . ARG B 1 2 ? -69.75 -30.172 4.113 1 44.03 2 ARG B O 1
ATOM 992 N N . ILE B 1 3 ? -69.062 -31.953 5.051 1 46.28 3 ILE B N 1
ATOM 993 C CA . ILE B 1 3 ? -67.812 -31.516 5.652 1 46.28 3 ILE B CA 1
ATOM 994 C C . ILE B 1 3 ? -66.75 -31.281 4.559 1 46.28 3 ILE B C 1
ATOM 996 O O . ILE B 1 3 ? -66.438 -32.219 3.826 1 46.28 3 ILE B O 1
ATOM 1000 N N . SER B 1 4 ? -66.75 -30.094 3.941 1 51.66 4 SER B N 1
ATOM 1001 C CA . SER B 1 4 ? -65.688 -29.625 3.037 1 51.66 4 SER B CA 1
ATOM 1002 C C . SER B 1 4 ? -64.312 -29.75 3.67 1 51.66 4 SER B C 1
ATOM 1004 O O . SER B 1 4 ? -64.062 -29.203 4.734 1 51.66 4 SER B O 1
ATOM 1006 N N . MET B 1 5 ? -63.625 -30.922 3.625 1 49.97 5 MET B N 1
ATOM 1007 C CA . MET B 1 5 ? -62.25 -31.156 4.004 1 49.97 5 MET B CA 1
ATOM 1008 C C . MET B 1 5 ? -61.312 -30.172 3.305 1 49.97 5 MET B C 1
ATOM 1010 O O . MET B 1 5 ? -61.188 -30.188 2.078 1 49.97 5 MET B O 1
ATOM 1014 N N . THR B 1 6 ? -61.219 -28.891 3.75 1 53.25 6 THR B N 1
ATOM 1015 C CA . THR B 1 6 ? -60.219 -27.938 3.295 1 53.25 6 THR B CA 1
ATOM 1016 C C . THR B 1 6 ? -58.812 -28.531 3.457 1 53.25 6 THR B C 1
ATOM 1018 O O . THR B 1 6 ? -58.406 -28.906 4.562 1 53.25 6 THR B O 1
ATOM 1021 N N . LEU B 1 7 ? -58.25 -29.188 2.459 1 49.19 7 LEU B N 1
ATOM 1022 C CA . LEU B 1 7 ? -56.844 -29.641 2.363 1 49.19 7 LEU B CA 1
ATOM 1023 C C . LEU B 1 7 ? -55.906 -28.469 2.545 1 49.19 7 LEU B C 1
ATOM 1025 O O . LEU B 1 7 ? -55.906 -27.516 1.763 1 49.19 7 LEU B O 1
ATOM 1029 N N . LEU B 1 8 ? -55.562 -28.094 3.824 1 51.88 8 LEU B N 1
ATOM 1030 C CA . LEU B 1 8 ? -54.5 -27.141 4.117 1 51.88 8 LEU B CA 1
ATOM 1031 C C . LEU B 1 8 ? -53.188 -27.594 3.508 1 51.88 8 LEU B C 1
ATOM 1033 O O . LEU B 1 8 ? -52.656 -28.641 3.885 1 51.88 8 LEU B O 1
ATOM 1037 N N . ALA B 1 9 ? -52.875 -27.266 2.291 1 52.75 9 ALA B N 1
ATOM 1038 C CA . ALA B 1 9 ? -51.562 -27.469 1.665 1 52.75 9 ALA B CA 1
ATOM 1039 C C . ALA B 1 9 ? -50.469 -26.781 2.461 1 52.75 9 ALA B C 1
ATOM 1041 O O . ALA B 1 9 ? -50.469 -25.562 2.594 1 52.75 9 ALA B O 1
ATOM 1042 N N . ALA B 1 10 ? -49.906 -27.438 3.498 1 52.81 10 ALA B N 1
ATOM 1043 C CA . ALA B 1 10 ? -48.719 -26.938 4.195 1 52.81 10 ALA B CA 1
ATOM 1044 C C . ALA B 1 10 ? -47.562 -26.734 3.227 1 52.81 10 ALA B C 1
ATOM 1046 O O . ALA B 1 10 ? -47.062 -27.688 2.629 1 52.81 10 ALA B O 1
ATOM 1047 N N . PHE B 1 11 ? -47.344 -25.562 2.666 1 55.25 11 PHE B N 1
ATOM 1048 C CA . PHE B 1 11 ? -46.156 -25.156 1.924 1 55.25 11 PHE B CA 1
ATOM 1049 C C . PHE B 1 11 ? -44.906 -25.328 2.775 1 55.25 11 PHE B C 1
ATOM 1051 O O . PHE B 1 11 ? -44.688 -24.578 3.73 1 55.25 11 PHE B O 1
ATOM 1058 N N . ILE B 1 12 ? -44.344 -26.531 2.893 1 54.16 12 ILE B N 1
ATOM 1059 C CA . ILE B 1 12 ? -43.031 -26.734 3.512 1 54.16 12 ILE B CA 1
ATOM 1060 C C . ILE B 1 12 ? -41.969 -25.969 2.729 1 54.16 12 ILE B C 1
ATOM 1062 O O . ILE B 1 12 ? -41.688 -26.297 1.57 1 54.16 12 ILE B O 1
ATOM 1066 N N . ALA B 1 13 ? -41.688 -24.672 3.043 1 53.56 13 ALA B N 1
ATOM 1067 C CA . ALA B 1 13 ? -40.531 -23.938 2.551 1 53.56 13 ALA B CA 1
ATOM 1068 C C . ALA B 1 13 ? -39.219 -24.672 2.896 1 53.56 13 ALA B C 1
ATOM 1070 O O . ALA B 1 13 ? -38.844 -24.734 4.062 1 53.56 13 ALA B O 1
ATOM 1071 N N . LEU B 1 14 ? -38.812 -25.703 2.139 1 52.72 14 LEU B N 1
ATOM 1072 C CA . LEU B 1 14 ? -37.469 -26.219 2.258 1 52.72 14 LEU B CA 1
ATOM 1073 C C . LEU B 1 14 ? -36.438 -25.078 2.139 1 52.72 14 LEU B C 1
ATOM 1075 O O . LEU B 1 14 ? -36.281 -24.5 1.061 1 52.72 14 LEU B O 1
ATOM 1079 N N . GLY B 1 15 ? -36.25 -24.359 3.195 1 50.38 15 GLY B N 1
ATOM 1080 C CA . GLY B 1 15 ? -35.094 -23.469 3.203 1 50.38 15 GLY B CA 1
ATOM 1081 C C . GLY B 1 15 ? -33.812 -24.172 2.762 1 50.38 15 GLY B C 1
ATOM 1082 O O . GLY B 1 15 ? -33.344 -25.078 3.439 1 50.38 15 GLY B O 1
ATOM 1083 N N . ILE B 1 16 ? -33.562 -24.344 1.519 1 49.53 16 ILE B N 1
ATOM 1084 C CA . ILE B 1 16 ? -32.219 -24.688 1.085 1 49.53 16 ILE B CA 1
ATOM 1085 C C . ILE B 1 16 ? -31.203 -23.781 1.774 1 49.53 16 ILE B C 1
ATOM 1087 O O . ILE B 1 16 ? -31.078 -22.594 1.418 1 49.53 16 ILE B O 1
ATOM 1091 N N . GLY B 1 17 ? -31.125 -23.891 3.096 1 47.56 17 GLY B N 1
ATOM 1092 C CA . GLY B 1 17 ? -29.922 -23.25 3.59 1 47.56 17 GLY B CA 1
ATOM 1093 C C . GLY B 1 17 ? -28.688 -23.562 2.754 1 47.56 17 GLY B C 1
ATOM 1094 O O . GLY B 1 17 ? -28.391 -24.719 2.498 1 47.56 17 GLY B O 1
ATOM 1095 N N . CYS B 1 18 ? -28.344 -22.75 1.869 1 47.22 18 CYS B N 1
ATOM 1096 C CA . CYS B 1 18 ? -27 -22.812 1.316 1 47.22 18 CYS B CA 1
ATOM 1097 C C . CYS B 1 18 ? -25.969 -23.109 2.408 1 47.22 18 CYS B C 1
ATOM 1099 O O . CYS B 1 18 ? -25.688 -22.25 3.242 1 47.22 18 CYS B O 1
ATOM 1101 N N . SER B 1 19 ? -26.078 -24.203 3.014 1 48.25 19 SER B N 1
ATOM 1102 C CA . SER B 1 19 ? -24.922 -24.547 3.828 1 48.25 19 SER B CA 1
ATOM 1103 C C . SER B 1 19 ? -23.625 -24.188 3.121 1 48.25 19 SER B C 1
ATOM 1105 O O . SER B 1 19 ? -23.391 -24.609 1.99 1 48.25 19 SER B O 1
ATOM 1107 N N . ALA B 1 20 ? -23.094 -23.031 3.312 1 50.44 20 ALA B N 1
ATOM 1108 C CA . ALA B 1 20 ? -21.688 -22.859 2.939 1 50.44 20 ALA B CA 1
ATOM 1109 C C . ALA B 1 20 ? -20.859 -24.094 3.297 1 50.44 20 ALA B C 1
ATOM 1111 O O . ALA B 1 20 ? -20.594 -24.344 4.473 1 50.44 20 ALA B O 1
ATOM 1112 N N . GLN B 1 21 ? -21.219 -25.234 2.953 1 50.97 21 GLN B N 1
ATOM 1113 C CA . GLN B 1 21 ? -20.281 -26.344 3.201 1 50.97 21 GLN B CA 1
ATOM 1114 C C . GLN B 1 21 ? -18.844 -25.844 3.24 1 50.97 21 GLN B C 1
ATOM 1116 O O . GLN B 1 21 ? -18.438 -25.047 2.393 1 50.97 21 GLN B O 1
ATOM 1121 N N . ALA B 1 22 ? -18.312 -25.766 4.352 1 59.72 22 ALA B N 1
ATOM 1122 C CA . ALA B 1 22 ? -16.891 -25.469 4.473 1 59.72 22 ALA B CA 1
ATOM 1123 C C . ALA B 1 22 ? -16.094 -26.094 3.322 1 59.72 22 ALA B C 1
ATOM 1125 O O . ALA B 1 22 ? -16.125 -27.312 3.133 1 59.72 22 ALA B O 1
ATOM 1126 N N . GLU B 1 23 ? -16.031 -25.344 2.246 1 76.75 23 GLU B N 1
ATOM 1127 C CA . GLU B 1 23 ? -15.266 -25.797 1.082 1 76.75 23 GLU B CA 1
ATOM 1128 C C . GLU B 1 23 ? -13.914 -26.375 1.493 1 76.75 23 GLU B C 1
ATOM 1130 O O . GLU B 1 23 ? -13.234 -25.812 2.357 1 76.75 23 GLU B O 1
ATOM 1135 N N . ASN B 1 24 ? -13.68 -27.641 1.302 1 89 24 ASN B N 1
ATOM 1136 C CA . ASN B 1 24 ? -12.352 -28.219 1.485 1 89 24 ASN B CA 1
ATOM 1137 C C . ASN B 1 24 ? -11.32 -27.547 0.588 1 89 24 ASN B C 1
ATOM 1139 O O . ASN B 1 24 ? -11.234 -27.844 -0.602 1 89 24 ASN B O 1
ATOM 1143 N N . CYS B 1 25 ? -10.516 -26.688 1.125 1 93.62 25 CYS B N 1
ATOM 1144 C CA . CYS B 1 25 ? -9.633 -25.828 0.341 1 93.62 25 CYS B CA 1
ATOM 1145 C C . CYS B 1 25 ? -8.273 -26.484 0.138 1 93.62 25 CYS B C 1
ATOM 1147 O O . CYS B 1 25 ? -7.34 -25.844 -0.356 1 93.62 25 CYS B O 1
ATOM 1149 N N . ASP B 1 26 ? -8.156 -27.656 0.533 1 92 26 ASP B N 1
ATOM 1150 C CA . ASP B 1 26 ? -6.852 -28.297 0.375 1 92 26 ASP B CA 1
ATOM 1151 C C . ASP B 1 26 ? -6.988 -29.641 -0.329 1 92 26 ASP B C 1
ATOM 1153 O O . ASP B 1 26 ? -6.055 -30.438 -0.336 1 92 26 ASP B O 1
ATOM 1157 N N . ALA B 1 27 ? -8.094 -29.891 -0.924 1 94.75 27 ALA B N 1
ATOM 1158 C CA . ALA B 1 27 ? -8.359 -31.172 -1.573 1 94.75 27 ALA B CA 1
ATOM 1159 C C . ALA B 1 27 ? -7.477 -31.359 -2.805 1 94.75 27 ALA B C 1
ATOM 1161 O O . ALA B 1 27 ? -6.961 -32.438 -3.053 1 94.75 27 ALA B O 1
ATOM 1162 N N . ASN B 1 28 ? -7.367 -30.375 -3.605 1 96.12 28 ASN B N 1
ATOM 1163 C CA . ASN B 1 28 ? -6.551 -30.344 -4.812 1 96.12 28 ASN B CA 1
ATOM 1164 C C . ASN B 1 28 ? -6.305 -28.906 -5.277 1 96.12 28 ASN B C 1
ATOM 1166 O O . ASN B 1 28 ? -6.793 -27.969 -4.664 1 96.12 28 ASN B O 1
ATOM 1170 N N . GLN B 1 29 ? -5.578 -28.734 -6.328 1 96.94 29 GLN B N 1
ATOM 1171 C CA . GLN B 1 29 ? -5.203 -27.422 -6.812 1 96.94 29 GLN B CA 1
ATOM 1172 C C . GLN B 1 29 ? -6.434 -26.594 -7.176 1 96.94 29 GLN B C 1
ATOM 1174 O O . GLN B 1 29 ? -6.5 -25.406 -6.875 1 96.94 29 GLN B O 1
ATOM 1179 N N . ALA B 1 30 ? -7.363 -27.234 -7.82 1 96.38 30 ALA B N 1
ATOM 1180 C CA . ALA B 1 30 ? -8.586 -26.547 -8.227 1 96.38 30 ALA B CA 1
ATOM 1181 C C . ALA B 1 30 ? -9.344 -26.016 -7.012 1 96.38 30 ALA B C 1
ATOM 1183 O O . ALA B 1 30 ? -9.859 -24.891 -7.035 1 96.38 30 ALA B O 1
ATOM 1184 N N . SER B 1 31 ? -9.414 -26.812 -5.98 1 96.94 31 SER B N 1
ATOM 1185 C CA . SER B 1 31 ? -10.086 -26.391 -4.758 1 96.94 31 SER B CA 1
ATOM 1186 C C . SER B 1 31 ? -9.344 -25.25 -4.082 1 96.94 31 SER B C 1
ATOM 1188 O O . SER B 1 31 ? -9.953 -24.297 -3.578 1 96.94 31 SER B O 1
ATOM 1190 N N . MET B 1 32 ? -8.039 -25.281 -4.039 1 97.94 32 MET B N 1
ATOM 1191 C CA . MET B 1 32 ? -7.227 -24.203 -3.488 1 97.94 32 MET B CA 1
ATOM 1192 C C . MET B 1 32 ? -7.457 -22.906 -4.258 1 97.94 32 MET B C 1
ATOM 1194 O O . MET B 1 32 ? -7.609 -21.828 -3.656 1 97.94 32 MET B O 1
ATOM 1198 N N . ASN B 1 33 ? -7.547 -23.016 -5.625 1 97.88 33 ASN B N 1
ATOM 1199 C CA . ASN B 1 33 ? -7.801 -21.859 -6.465 1 97.88 33 ASN B CA 1
ATOM 1200 C C . ASN B 1 33 ? -9.156 -21.219 -6.148 1 97.88 33 ASN B C 1
ATOM 1202 O O . ASN B 1 33 ? -9.258 -20.016 -5.992 1 97.88 33 ASN B O 1
ATOM 1206 N N . THR B 1 34 ? -10.094 -22.078 -6.082 1 97.44 34 THR B N 1
ATOM 1207 C CA . THR B 1 34 ? -11.461 -21.594 -5.855 1 97.44 34 THR B CA 1
ATOM 1208 C C . THR B 1 34 ? -11.578 -20.922 -4.488 1 97.44 34 THR B C 1
ATOM 1210 O O . THR B 1 34 ? -12.188 -19.859 -4.367 1 97.44 34 THR B O 1
ATOM 1213 N N . CYS B 1 35 ? -10.984 -21.5 -3.535 1 98.25 35 CYS B N 1
ATOM 1214 C CA . CYS B 1 35 ? -11.039 -20.938 -2.191 1 98.25 35 CYS B CA 1
ATOM 1215 C C . CYS B 1 35 ? -10.344 -19.578 -2.137 1 98.25 35 CYS B C 1
ATOM 1217 O O . CYS B 1 35 ? -10.844 -18.641 -1.52 1 98.25 35 CYS B O 1
ATOM 1219 N N . ALA B 1 36 ? -9.234 -19.5 -2.703 1 98.12 36 ALA B N 1
ATOM 1220 C CA . ALA B 1 36 ? -8.5 -18.234 -2.73 1 98.12 36 ALA B CA 1
ATOM 1221 C C . ALA B 1 36 ? -9.297 -17.156 -3.459 1 98.12 36 ALA B C 1
ATOM 1223 O O . ALA B 1 36 ? -9.336 -16 -3.02 1 98.12 36 ALA B O 1
ATOM 1224 N N . ALA B 1 37 ? -9.906 -17.531 -4.547 1 98.19 37 ALA B N 1
ATOM 1225 C CA . ALA B 1 37 ? -10.727 -16.594 -5.301 1 98.19 37 ALA B CA 1
ATOM 1226 C C . ALA B 1 37 ? -11.922 -16.125 -4.473 1 98.19 37 ALA B C 1
ATOM 1228 O O . ALA B 1 37 ? -12.289 -14.945 -4.523 1 98.19 37 ALA B O 1
ATOM 1229 N N . ASN B 1 38 ? -12.516 -17.016 -3.783 1 98.25 38 ASN B N 1
ATOM 1230 C CA . ASN B 1 38 ? -13.648 -16.656 -2.938 1 98.25 38 ASN B CA 1
ATOM 1231 C C . ASN B 1 38 ? -13.242 -15.703 -1.825 1 98.25 38 ASN B C 1
ATOM 1233 O O . ASN B 1 38 ? -13.969 -14.75 -1.523 1 98.25 38 ASN B O 1
ATOM 1237 N N . LYS B 1 39 ? -12.164 -15.992 -1.206 1 98.38 39 LYS B N 1
ATOM 1238 C CA . LYS B 1 39 ? -11.656 -15.094 -0.171 1 98.38 39 LYS B CA 1
ATOM 1239 C C . LYS B 1 39 ? -11.414 -13.695 -0.726 1 98.38 39 LYS B C 1
ATOM 1241 O O . LYS B 1 39 ? -11.797 -12.703 -0.103 1 98.38 39 LYS B O 1
ATOM 1246 N N . LEU B 1 40 ? -10.812 -13.609 -1.913 1 98.69 40 LEU B N 1
ATOM 1247 C CA . LEU B 1 40 ? -10.562 -12.328 -2.555 1 98.69 40 LEU B CA 1
ATOM 1248 C C . LEU B 1 40 ? -11.883 -11.609 -2.848 1 98.69 40 LEU B C 1
ATOM 1250 O O . LEU B 1 40 ? -12 -10.406 -2.605 1 98.69 40 LEU B O 1
ATOM 1254 N N . ALA B 1 41 ? -12.82 -12.336 -3.346 1 98.75 41 ALA B N 1
ATOM 1255 C CA . ALA B 1 41 ? -14.109 -11.75 -3.688 1 98.75 41 ALA B CA 1
ATOM 1256 C C . ALA B 1 41 ? -14.789 -11.164 -2.455 1 98.75 41 ALA B C 1
ATOM 1258 O O . ALA B 1 41 ? -15.383 -10.086 -2.52 1 98.75 41 ALA B O 1
ATOM 1259 N N . ALA B 1 42 ? -14.734 -11.844 -1.356 1 98.69 42 ALA B N 1
ATOM 1260 C CA . ALA B 1 42 ? -15.328 -11.352 -0.113 1 98.69 42 ALA B CA 1
ATOM 1261 C C . ALA B 1 42 ? -14.633 -10.078 0.359 1 98.69 42 ALA B C 1
ATOM 1263 O O . ALA B 1 42 ? -15.289 -9.125 0.777 1 98.69 42 ALA B O 1
ATOM 1264 N N . LEU B 1 43 ? -13.359 -10.078 0.288 1 98.81 43 LEU B N 1
ATOM 1265 C CA . LEU B 1 43 ? -12.594 -8.898 0.682 1 98.81 43 LEU B CA 1
ATOM 1266 C C . LEU B 1 43 ? -12.914 -7.715 -0.223 1 98.81 43 LEU B C 1
ATOM 1268 O O . LEU B 1 43 ? -13.047 -6.586 0.252 1 98.81 43 LEU B O 1
ATOM 1272 N N . ASP B 1 44 ? -13.023 -7.969 -1.501 1 98.81 44 ASP B N 1
ATOM 1273 C CA . ASP B 1 44 ? -13.359 -6.918 -2.455 1 98.81 44 ASP B CA 1
ATOM 1274 C C . ASP B 1 44 ? -14.734 -6.32 -2.146 1 98.81 44 ASP B C 1
ATOM 1276 O O . ASP B 1 44 ? -14.922 -5.105 -2.236 1 98.81 44 ASP B O 1
ATOM 1280 N N . ALA B 1 45 ? -15.617 -7.18 -1.825 1 98.88 45 ALA B N 1
ATOM 1281 C CA . ALA B 1 45 ? -16.953 -6.703 -1.468 1 98.88 45 ALA B CA 1
ATOM 1282 C C . ALA B 1 45 ? -16.906 -5.805 -0.235 1 98.88 45 ALA B C 1
ATOM 1284 O O . ALA B 1 45 ? -17.516 -4.738 -0.212 1 98.88 45 ALA B O 1
ATOM 1285 N N . ASP B 1 46 ? -16.203 -6.23 0.758 1 98.88 46 ASP B N 1
ATOM 1286 C CA . ASP B 1 46 ? -16.062 -5.445 1.98 1 98.88 46 ASP B CA 1
ATOM 1287 C C . ASP B 1 46 ? -15.352 -4.121 1.705 1 98.88 46 ASP B C 1
ATOM 1289 O O . ASP B 1 46 ? -15.75 -3.076 2.23 1 98.88 46 ASP B O 1
ATOM 1293 N N . LEU B 1 47 ? -14.32 -4.188 0.928 1 98.94 47 LEU B N 1
ATOM 1294 C CA . LEU B 1 47 ? -13.578 -2.986 0.565 1 98.94 47 LEU B CA 1
ATOM 1295 C C . LEU B 1 47 ? -14.484 -1.979 -0.137 1 98.94 47 LEU B C 1
ATOM 1297 O O . LEU B 1 47 ? -14.484 -0.794 0.203 1 98.94 47 LEU B O 1
ATOM 1301 N N . ASN B 1 48 ? -15.242 -2.439 -1.087 1 98.81 48 ASN B N 1
ATOM 1302 C CA . ASN B 1 48 ? -16.156 -1.567 -1.83 1 98.81 48 ASN B CA 1
ATOM 1303 C C . ASN B 1 48 ? -17.188 -0.936 -0.916 1 98.81 48 ASN B C 1
ATOM 1305 O O . ASN B 1 48 ? -17.547 0.234 -1.08 1 98.81 48 ASN B O 1
ATOM 1309 N N . LYS B 1 49 ? -17.672 -1.697 -0 1 98.88 49 LYS B N 1
ATOM 1310 C CA . LYS B 1 49 ? -18.625 -1.18 0.966 1 98.88 49 LYS B CA 1
ATOM 1311 C C . LYS B 1 49 ? -18.047 -0.023 1.767 1 98.88 49 LYS B C 1
ATOM 1313 O O . LYS B 1 49 ? -18.672 1.023 1.917 1 98.88 49 LYS B O 1
ATOM 1318 N N . GLN B 1 50 ? -16.828 -0.215 2.293 1 98.81 50 GLN B N 1
ATOM 1319 C CA . GLN B 1 50 ? -16.188 0.83 3.082 1 98.81 50 GLN B CA 1
ATOM 1320 C C . GLN B 1 50 ? -15.875 2.051 2.223 1 98.81 50 GLN B C 1
ATOM 1322 O O . GLN B 1 50 ? -16.016 3.188 2.674 1 98.81 50 GLN B O 1
ATOM 1327 N N . TYR B 1 51 ? -15.422 1.831 1.021 1 98.88 51 TYR B N 1
ATOM 1328 C CA . TYR B 1 51 ? -15.125 2.918 0.096 1 98.88 51 TYR B CA 1
ATOM 1329 C C . TYR B 1 51 ? -16.375 3.766 -0.161 1 98.88 51 TYR B C 1
ATOM 1331 O O . TYR B 1 51 ? -16.312 4.996 -0.085 1 98.88 51 TYR B O 1
ATOM 1339 N N . LYS B 1 52 ? -17.422 3.111 -0.474 1 98.75 52 LYS B N 1
ATOM 1340 C CA . LYS B 1 52 ? -18.688 3.812 -0.735 1 98.75 52 LYS B CA 1
ATOM 1341 C C . LYS B 1 52 ? -19.141 4.594 0.492 1 98.75 52 LYS B C 1
ATOM 1343 O O . LYS B 1 52 ? -19.625 5.719 0.37 1 98.75 52 LYS B O 1
ATOM 1348 N N . ALA B 1 53 ? -19.062 3.98 1.663 1 98.56 53 ALA B N 1
ATOM 1349 C CA . ALA B 1 53 ? -19.438 4.664 2.9 1 98.56 53 ALA B CA 1
ATOM 1350 C C . ALA B 1 53 ? -18.609 5.934 3.094 1 98.56 53 ALA B C 1
ATOM 1352 O O . ALA B 1 53 ? -19.156 6.984 3.447 1 98.56 53 ALA B O 1
ATOM 1353 N N . GLN B 1 54 ? -17.328 5.852 2.861 1 98.44 54 GLN B N 1
ATOM 1354 C CA . GLN B 1 54 ? -16.469 7.016 3.02 1 98.44 54 GLN B CA 1
ATOM 1355 C C . GLN B 1 54 ? -16.781 8.086 1.978 1 98.44 54 GLN B C 1
ATOM 1357 O O . GLN B 1 54 ? -16.844 9.273 2.297 1 98.44 54 GLN B O 1
ATOM 1362 N N . MET B 1 55 ? -16.984 7.648 0.752 1 98.31 55 MET B N 1
ATOM 1363 C CA . MET B 1 55 ? -17.344 8.57 -0.32 1 98.31 55 MET B CA 1
ATOM 1364 C C . MET B 1 55 ? -18.609 9.336 0.02 1 98.31 55 MET B C 1
ATOM 1366 O O . MET B 1 55 ? -18.703 10.547 -0.221 1 98.31 55 MET B O 1
ATOM 1370 N N . ALA B 1 56 ? -19.531 8.664 0.562 1 97.5 56 ALA B N 1
ATOM 1371 C CA . ALA B 1 56 ? -20.812 9.266 0.909 1 97.5 56 ALA B CA 1
ATOM 1372 C C . ALA B 1 56 ? -20.656 10.281 2.039 1 97.5 56 ALA B C 1
ATOM 1374 O O . ALA B 1 56 ? -21.406 11.25 2.117 1 97.5 56 ALA B O 1
ATOM 1375 N N . TRP B 1 57 ? -19.703 10.07 2.852 1 96.19 57 TRP B N 1
ATOM 1376 C CA . TRP B 1 57 ? -19.5 10.914 4.02 1 96.19 57 TRP B CA 1
ATOM 1377 C C . TRP B 1 57 ? -18.766 12.203 3.637 1 96.19 57 TRP B C 1
ATOM 1379 O O . TRP B 1 57 ? -18.953 13.234 4.285 1 96.19 57 TRP B O 1
ATOM 1389 N N . LEU B 1 58 ? -17.922 12.141 2.646 1 96.44 58 LEU B N 1
ATOM 1390 C CA . LEU B 1 58 ? -17.094 13.281 2.268 1 96.44 58 LEU B CA 1
ATOM 1391 C C . LEU B 1 58 ? -17.953 14.445 1.782 1 96.44 58 LEU B C 1
ATOM 1393 O O . LEU B 1 58 ? -18.953 14.234 1.093 1 96.44 58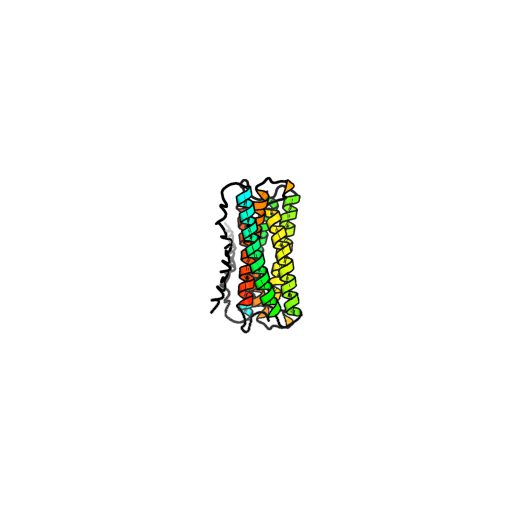 LEU B O 1
ATOM 1397 N N . GLN B 1 59 ? -17.531 15.656 2.102 1 92.5 59 GLN B N 1
ATOM 1398 C CA . GLN B 1 59 ? -18.422 16.812 2.021 1 92.5 59 GLN B CA 1
ATOM 1399 C C . GLN B 1 59 ? -18.109 17.656 0.788 1 92.5 59 GLN B C 1
ATOM 1401 O O . GLN B 1 59 ? -18.938 18.453 0.35 1 92.5 59 GLN B O 1
ATOM 1406 N N . THR B 1 60 ? -16.938 17.625 0.208 1 93.81 60 THR B N 1
ATOM 1407 C CA . THR B 1 60 ? -16.578 18.5 -0.902 1 93.81 60 THR B CA 1
ATOM 1408 C C . THR B 1 60 ? -16.172 17.688 -2.127 1 93.81 60 THR B C 1
ATOM 1410 O O . THR B 1 60 ? -15.609 16.594 -1.996 1 93.81 60 THR B O 1
ATOM 1413 N N . PRO B 1 61 ? -16.422 18.172 -3.32 1 95.88 61 PRO B N 1
ATOM 1414 C CA . PRO B 1 61 ? -15.984 17.484 -4.535 1 95.88 61 PRO B CA 1
ATOM 1415 C C . PRO B 1 61 ? -14.477 17.25 -4.57 1 95.88 61 PRO B C 1
ATOM 1417 O O . PRO B 1 61 ? -14.016 16.219 -5.082 1 95.88 61 PRO B O 1
ATOM 1420 N N . ALA B 1 62 ? -13.75 18.156 -3.986 1 94.25 62 ALA B N 1
ATOM 1421 C CA . ALA B 1 62 ? -12.297 18.047 -4 1 94.25 62 ALA B CA 1
ATOM 1422 C C . ALA B 1 62 ? -11.828 16.844 -3.18 1 94.25 62 ALA B C 1
ATOM 1424 O O . ALA B 1 62 ? -10.938 16.094 -3.604 1 94.25 62 ALA B O 1
ATOM 1425 N N . LYS B 1 63 ? -12.445 16.719 -2.027 1 95.62 63 LYS B N 1
ATOM 1426 C CA . LYS B 1 63 ? -12.07 15.602 -1.171 1 95.62 63 LYS B CA 1
ATOM 1427 C C . LYS B 1 63 ? -12.508 14.273 -1.775 1 95.62 63 LYS B C 1
ATOM 1429 O O . LYS B 1 63 ? -11.789 13.281 -1.699 1 95.62 63 LYS B O 1
ATOM 1434 N N . LYS B 1 64 ? -13.688 14.258 -2.354 1 97.75 64 LYS B N 1
ATOM 1435 C CA . LYS B 1 64 ? -14.164 13.07 -3.047 1 97.75 64 LYS B CA 1
ATOM 1436 C C . LYS B 1 64 ? -13.234 12.695 -4.195 1 97.75 64 LYS B C 1
ATOM 1438 O O . LYS B 1 64 ? -12.891 11.523 -4.367 1 97.75 64 LYS B O 1
ATOM 1443 N N . GLN B 1 65 ? -12.82 13.695 -4.945 1 97.81 65 GLN B N 1
ATOM 1444 C CA . GLN B 1 65 ? -11.906 13.453 -6.055 1 97.81 65 GLN B CA 1
ATOM 1445 C C . GLN B 1 65 ? -10.562 12.922 -5.555 1 97.81 65 GLN B C 1
ATOM 1447 O O . GLN B 1 65 ? -9.953 12.062 -6.188 1 97.81 65 GLN B O 1
ATOM 1452 N N . ALA B 1 66 ? -10.094 13.469 -4.445 1 97.31 66 ALA B N 1
ATOM 1453 C CA . ALA B 1 66 ? -8.82 13.016 -3.883 1 97.31 66 ALA B CA 1
ATOM 1454 C C . ALA B 1 66 ? -8.883 11.539 -3.498 1 97.31 66 ALA B C 1
ATOM 1456 O O . ALA B 1 66 ? -7.957 10.781 -3.785 1 97.31 66 ALA B O 1
ATOM 1457 N N . LEU B 1 67 ? -9.969 11.102 -2.795 1 98.44 67 LEU B N 1
ATOM 1458 C CA . LEU B 1 67 ? -10.109 9.695 -2.424 1 98.44 67 LEU B CA 1
ATOM 1459 C C . LEU B 1 67 ? -10.234 8.82 -3.662 1 98.44 67 LEU B C 1
ATOM 1461 O O . LEU B 1 67 ? -9.664 7.73 -3.715 1 98.44 67 LEU B O 1
ATOM 1465 N N . LYS B 1 68 ? -10.992 9.266 -4.629 1 98.75 68 LYS B N 1
ATOM 1466 C CA . LYS B 1 68 ? -11.148 8.508 -5.867 1 98.75 68 LYS B CA 1
ATOM 1467 C C . LYS B 1 68 ? -9.805 8.297 -6.559 1 98.75 68 LYS B C 1
ATOM 1469 O O . LYS B 1 68 ? -9.5 7.184 -6.996 1 98.75 68 LYS B O 1
ATOM 1474 N N . ASP B 1 69 ? -9.031 9.375 -6.637 1 98.62 69 ASP B N 1
ATOM 1475 C CA . ASP B 1 69 ? -7.711 9.312 -7.254 1 98.62 69 ASP B CA 1
ATOM 1476 C C . ASP B 1 69 ? -6.809 8.328 -6.52 1 98.62 69 ASP B C 1
ATOM 1478 O O . ASP B 1 69 ? -6.164 7.48 -7.145 1 98.62 69 ASP B O 1
ATOM 1482 N N . ALA B 1 70 ? -6.793 8.391 -5.199 1 98.69 70 ALA B N 1
ATOM 1483 C CA . ALA B 1 70 ? -5.977 7.484 -4.395 1 98.69 70 ALA B CA 1
ATOM 1484 C C . ALA B 1 70 ? -6.422 6.035 -4.59 1 98.69 70 ALA B C 1
ATOM 1486 O O . ALA B 1 70 ? -5.586 5.141 -4.734 1 98.69 70 ALA B O 1
ATOM 1487 N N . GLN B 1 71 ? -7.707 5.836 -4.617 1 98.81 71 GLN B N 1
ATOM 1488 C CA . GLN B 1 71 ? -8.234 4.48 -4.75 1 98.81 71 GLN B CA 1
ATOM 1489 C C . GLN B 1 71 ? -7.879 3.881 -6.105 1 98.81 71 GLN B C 1
ATOM 1491 O O . GLN B 1 71 ? -7.539 2.701 -6.199 1 98.81 71 GLN B O 1
ATOM 1496 N N . GLN B 1 72 ? -7.98 4.648 -7.137 1 98.88 72 GLN B N 1
ATOM 1497 C CA . GLN B 1 72 ? -7.625 4.188 -8.477 1 98.88 72 GLN B CA 1
ATOM 1498 C C . GLN B 1 72 ? -6.141 3.844 -8.562 1 98.88 72 GLN B C 1
ATOM 1500 O O . GLN B 1 72 ? -5.766 2.84 -9.172 1 98.88 72 GLN B O 1
ATOM 1505 N N . LYS B 1 73 ? -5.371 4.684 -8 1 98.88 73 LYS B N 1
ATOM 1506 C CA . LYS B 1 73 ? -3.934 4.426 -7.992 1 98.88 73 LYS B CA 1
ATOM 1507 C C . LYS B 1 73 ? -3.604 3.191 -7.152 1 98.88 73 LYS B C 1
ATOM 1509 O O . LYS B 1 73 ? -2.668 2.453 -7.465 1 98.88 73 LYS B O 1
ATOM 1514 N N . TRP B 1 74 ? -4.387 2.969 -6.078 1 98.88 74 TRP B N 1
ATOM 1515 C CA . TRP B 1 74 ? -4.207 1.759 -5.281 1 98.88 74 TRP B CA 1
ATOM 1516 C C . TRP B 1 74 ? -4.496 0.513 -6.113 1 98.88 74 TRP B C 1
ATOM 1518 O O . TRP B 1 74 ? -3.75 -0.467 -6.055 1 98.88 74 TRP B O 1
ATOM 1528 N N . ILE B 1 75 ? -5.555 0.532 -6.887 1 98.88 75 ILE B N 1
ATOM 1529 C CA . ILE B 1 75 ? -5.918 -0.608 -7.719 1 98.88 75 ILE B CA 1
ATOM 1530 C C . ILE B 1 75 ? -4.797 -0.897 -8.719 1 98.88 75 ILE B C 1
ATOM 1532 O O . ILE B 1 75 ? -4.41 -2.053 -8.906 1 98.88 75 ILE B O 1
ATOM 1536 N N . ALA B 1 76 ? -4.289 0.171 -9.328 1 98.81 76 ALA B N 1
ATOM 1537 C CA . ALA B 1 76 ? -3.199 0.019 -10.289 1 98.81 76 ALA B CA 1
ATOM 1538 C C . ALA B 1 76 ? -1.963 -0.581 -9.625 1 98.81 76 ALA B C 1
ATOM 1540 O O . ALA B 1 76 ? -1.305 -1.453 -10.195 1 98.81 76 ALA B O 1
ATOM 1541 N N . LEU B 1 77 ? -1.644 -0.11 -8.43 1 98.88 77 LEU B N 1
ATOM 1542 C CA . LEU B 1 77 ? -0.499 -0.648 -7.703 1 98.88 77 LEU B CA 1
ATOM 1543 C C . LEU B 1 77 ? -0.722 -2.113 -7.344 1 98.88 77 LEU B C 1
ATOM 1545 O O . LEU B 1 77 ? 0.165 -2.947 -7.543 1 98.88 77 LEU B O 1
ATOM 1549 N N . ARG B 1 78 ? -1.87 -2.416 -6.734 1 98.75 78 ARG B N 1
ATOM 1550 C CA . ARG B 1 78 ? -2.186 -3.783 -6.328 1 98.75 78 ARG B CA 1
ATOM 1551 C C . ARG B 1 78 ? -1.974 -4.758 -7.48 1 98.75 78 ARG B C 1
ATOM 1553 O O . ARG B 1 78 ? -1.29 -5.773 -7.328 1 98.75 78 ARG B O 1
ATOM 1560 N N . ASP B 1 79 ? -2.539 -4.371 -8.648 1 98.31 79 ASP B N 1
ATOM 1561 C CA . ASP B 1 79 ? -2.447 -5.254 -9.805 1 98.31 79 ASP B CA 1
ATOM 1562 C C . ASP B 1 79 ? -1.004 -5.379 -10.289 1 98.31 79 ASP B C 1
ATOM 1564 O O . ASP B 1 79 ? -0.542 -6.477 -10.609 1 98.31 79 ASP B O 1
ATOM 1568 N N . ALA B 1 80 ? -0.271 -4.297 -10.32 1 98.44 80 ALA B N 1
ATOM 1569 C CA . ALA B 1 80 ? 1.115 -4.316 -10.781 1 98.44 80 ALA B CA 1
ATOM 1570 C C . ALA B 1 80 ? 2.002 -5.094 -9.812 1 98.44 80 ALA B C 1
ATOM 1572 O O . ALA B 1 80 ? 2.859 -5.875 -10.234 1 98.44 80 ALA B O 1
ATOM 1573 N N . ASP B 1 81 ? 1.823 -4.883 -8.508 1 98.25 81 ASP B N 1
ATOM 1574 C CA . ASP B 1 81 ? 2.631 -5.539 -7.484 1 98.25 81 ASP B CA 1
ATOM 1575 C C . ASP B 1 81 ? 2.412 -7.051 -7.504 1 98.25 81 ASP B C 1
ATOM 1577 O O . ASP B 1 81 ? 3.369 -7.82 -7.395 1 98.25 81 ASP B O 1
ATOM 1581 N N . CYS B 1 82 ? 1.15 -7.445 -7.633 1 98 82 CYS B N 1
ATOM 1582 C CA . CYS B 1 82 ? 0.87 -8.875 -7.598 1 98 82 CYS B CA 1
ATOM 1583 C C . CYS B 1 82 ? 1.308 -9.555 -8.891 1 98 82 CYS B C 1
ATOM 1585 O O . CYS B 1 82 ? 1.733 -10.711 -8.875 1 98 82 CYS B O 1
ATOM 1587 N N . LEU B 1 83 ? 1.261 -8.805 -10.023 1 95.81 83 LEU B N 1
ATOM 1588 C CA . LEU B 1 83 ? 1.816 -9.344 -11.258 1 95.81 83 LEU B CA 1
ATOM 1589 C C . LEU B 1 83 ? 3.33 -9.508 -11.148 1 95.81 83 LEU B C 1
ATOM 1591 O O . LEU B 1 83 ? 3.891 -10.492 -11.641 1 95.81 83 LEU B O 1
ATOM 1595 N N . TYR B 1 84 ? 3.955 -8.609 -10.5 1 97.06 84 TYR B N 1
ATOM 1596 C CA . TYR B 1 84 ? 5.391 -8.727 -10.25 1 97.06 84 TYR B CA 1
ATOM 1597 C C . TYR B 1 84 ? 5.699 -9.969 -9.422 1 97.06 84 TYR B C 1
ATOM 1599 O O . TYR B 1 84 ? 6.625 -10.719 -9.742 1 97.06 84 TYR B O 1
ATOM 1607 N N . GLN B 1 85 ? 4.934 -10.164 -8.438 1 95.19 85 GLN B N 1
ATOM 1608 C CA . GLN B 1 85 ? 5.199 -11.266 -7.52 1 95.19 85 GLN B CA 1
ATOM 1609 C C . GLN B 1 85 ? 4.883 -12.617 -8.164 1 95.19 85 GLN B C 1
ATOM 1611 O O . GLN B 1 85 ? 5.707 -13.531 -8.141 1 95.19 85 GLN B O 1
ATOM 1616 N N . ALA B 1 86 ? 3.729 -12.688 -8.805 1 94.06 86 ALA B N 1
ATOM 1617 C CA . ALA B 1 86 ? 3.25 -13.961 -9.328 1 94.06 86 ALA B CA 1
ATOM 1618 C C . ALA B 1 86 ? 3.844 -14.242 -10.703 1 94.06 86 ALA B C 1
ATOM 1620 O O . ALA B 1 86 ? 3.873 -15.398 -11.156 1 94.06 86 ALA B O 1
ATOM 1621 N N . GLY B 1 87 ? 4.285 -13.203 -11.43 1 93.12 87 GLY B N 1
ATOM 1622 C CA . GLY B 1 87 ? 4.664 -13.352 -12.828 1 93.12 87 GLY B CA 1
ATOM 1623 C C . GLY B 1 87 ? 3.475 -13.477 -13.758 1 93.12 87 GLY B C 1
ATOM 1624 O O . GLY B 1 87 ? 2.328 -13.336 -13.328 1 93.12 87 GLY B O 1
ATOM 1625 N N . LYS B 1 88 ? 3.773 -13.719 -15.008 1 91.94 88 LYS B N 1
ATOM 1626 C CA . LYS B 1 88 ? 2.723 -13.867 -16.016 1 91.94 88 LYS B CA 1
ATOM 1627 C C . LYS B 1 88 ? 2.086 -15.258 -15.938 1 91.94 88 LYS B C 1
ATOM 1629 O O . LYS B 1 88 ? 2.773 -16.25 -15.688 1 91.94 88 LYS B O 1
ATOM 1634 N N . PRO B 1 89 ? 0.773 -15.172 -16.188 1 93.81 89 PRO B N 1
ATOM 1635 C CA . PRO B 1 89 ? 0.12 -16.484 -16.156 1 93.81 89 PRO B CA 1
ATOM 1636 C C . PRO B 1 89 ? 0.747 -17.484 -17.125 1 93.81 89 PRO B C 1
ATOM 1638 O O . PRO B 1 89 ? 0.856 -18.672 -16.812 1 93.81 89 PRO B O 1
ATOM 1641 N N . GLU B 1 90 ? 1.226 -17.016 -18.281 1 93.38 90 GLU B N 1
ATOM 1642 C CA . GLU B 1 90 ? 1.778 -17.875 -19.344 1 93.38 90 GLU B CA 1
ATOM 1643 C C . GLU B 1 90 ? 3.08 -18.531 -18.891 1 93.38 90 GLU B C 1
ATOM 1645 O O . GLU B 1 90 ? 3.502 -19.531 -19.453 1 93.38 90 GLU B O 1
ATOM 1650 N N . ASP B 1 91 ? 3.75 -17.969 -17.953 1 88.81 91 ASP B N 1
ATOM 1651 C CA . ASP B 1 91 ? 5.031 -18.469 -17.469 1 88.81 91 ASP B CA 1
ATOM 1652 C C . ASP B 1 91 ? 4.844 -19.328 -16.219 1 88.81 91 ASP B C 1
ATOM 1654 O O . ASP B 1 91 ? 5.82 -19.719 -15.57 1 88.81 91 ASP B O 1
ATOM 1658 N N . SER B 1 92 ? 3.627 -19.609 -15.844 1 91.19 92 SER B N 1
ATOM 1659 C CA . SER B 1 92 ? 3.305 -20.344 -14.625 1 91.19 92 SER B CA 1
ATOM 1660 C C . SER B 1 92 ? 2.311 -21.469 -14.898 1 91.19 92 SER B C 1
ATOM 1662 O O . SER B 1 92 ? 1.87 -21.641 -16.031 1 91.19 92 SER B O 1
ATOM 1664 N N . GLY B 1 93 ? 2.043 -22.344 -14.047 1 92.5 93 GLY B N 1
ATOM 1665 C CA . GLY B 1 93 ? 1.112 -23.453 -14.188 1 92.5 93 GLY B CA 1
ATOM 1666 C C . GLY B 1 93 ? -0.195 -23.234 -13.453 1 92.5 93 GLY B C 1
ATOM 1667 O O . GLY B 1 93 ? -0.642 -22.094 -13.297 1 92.5 93 GLY B O 1
ATOM 1668 N N . SER B 1 94 ? -0.768 -24.281 -13.031 1 96.12 94 SER B N 1
ATOM 1669 C CA . SER B 1 94 ? -2.086 -24.281 -12.406 1 96.12 94 SER B CA 1
ATOM 1670 C C . SER B 1 94 ? -2.064 -23.562 -11.062 1 96.12 94 SER B C 1
ATOM 1672 O O . SER B 1 94 ? -3.115 -23.203 -10.523 1 96.12 94 SER B O 1
ATOM 1674 N N . ILE B 1 95 ? -0.89 -23.297 -10.578 1 95.56 95 ILE B N 1
ATOM 1675 C CA . ILE B 1 95 ? -0.758 -22.688 -9.258 1 95.56 95 ILE B CA 1
ATOM 1676 C C . ILE B 1 95 ? -0.92 -21.172 -9.367 1 95.56 95 ILE B C 1
ATOM 1678 O O . ILE B 1 95 ? -1.149 -20.5 -8.367 1 95.56 95 ILE B O 1
ATOM 1682 N N . TRP B 1 96 ? -0.812 -20.594 -10.562 1 96.06 96 TRP B N 1
ATOM 1683 C CA . TRP B 1 96 ? -0.742 -19.156 -10.75 1 96.06 96 TRP B CA 1
ATOM 1684 C C . TRP B 1 96 ? -1.976 -18.469 -10.18 1 96.06 96 TRP B C 1
ATOM 1686 O O . TRP B 1 96 ? -1.858 -17.484 -9.43 1 96.06 96 TRP B O 1
ATOM 1696 N N . PRO B 1 97 ? -3.213 -18.984 -10.453 1 97.5 97 PRO B N 1
ATOM 1697 C CA . PRO B 1 97 ? -4.383 -18.297 -9.906 1 97.5 97 PRO B CA 1
ATOM 1698 C C . PRO B 1 97 ? -4.387 -18.266 -8.375 1 97.5 97 PRO B C 1
ATOM 1700 O O . PRO B 1 97 ? -4.883 -17.312 -7.777 1 97.5 97 PRO B O 1
ATOM 1703 N N . LEU B 1 98 ? -3.873 -19.266 -7.789 1 97.56 98 LEU B N 1
ATOM 1704 C CA . LEU B 1 98 ? -3.791 -19.312 -6.332 1 97.56 98 LEU B CA 1
ATOM 1705 C C . LEU B 1 98 ? -2.859 -18.219 -5.812 1 97.56 98 LEU B C 1
ATOM 1707 O O . LEU B 1 98 ? -3.238 -17.438 -4.938 1 97.56 98 LEU B O 1
ATOM 1711 N N . VAL B 1 99 ? -1.693 -18.109 -6.379 1 96.25 99 VAL B N 1
ATOM 1712 C CA . VAL B 1 99 ? -0.671 -17.156 -5.957 1 96.25 99 VAL B CA 1
ATOM 1713 C C . VAL B 1 99 ? -1.164 -15.734 -6.191 1 96.25 99 VAL B C 1
ATOM 1715 O O . VAL B 1 99 ? -1.049 -14.875 -5.312 1 96.25 99 VAL B O 1
ATOM 1718 N N . GLN B 1 100 ? -1.743 -15.555 -7.363 1 97.5 100 GLN B N 1
ATOM 1719 C CA . GLN B 1 100 ? -2.277 -14.25 -7.719 1 97.5 100 GLN B CA 1
ATOM 1720 C C . GLN B 1 100 ? -3.391 -13.828 -6.766 1 97.5 100 GLN B C 1
ATOM 1722 O O . GLN B 1 100 ? -3.371 -12.719 -6.227 1 97.5 100 GLN B O 1
ATOM 1727 N N . SER B 1 101 ? -4.297 -14.688 -6.547 1 98.38 101 SER B N 1
ATOM 1728 C CA . SER B 1 101 ? -5.43 -14.375 -5.684 1 98.38 101 SER B CA 1
ATOM 1729 C C . SER B 1 101 ? -4.977 -14.117 -4.25 1 98.38 101 SER B C 1
ATOM 1731 O O . SER B 1 101 ? -5.508 -13.234 -3.572 1 98.38 101 SER B O 1
ATOM 1733 N N . GLN B 1 102 ? -4.051 -14.859 -3.801 1 97.88 102 GLN B N 1
ATOM 1734 C CA . GLN B 1 102 ? -3.551 -14.68 -2.443 1 97.88 102 GLN B CA 1
ATOM 1735 C C . GLN B 1 102 ? -2.871 -13.32 -2.291 1 97.88 102 GLN B C 1
ATOM 1737 O O . GLN B 1 102 ? -3.057 -12.633 -1.28 1 97.88 102 GLN B O 1
ATOM 1742 N N . CYS B 1 103 ? -2.066 -12.945 -3.236 1 97.75 103 CYS B N 1
ATOM 1743 C CA . CYS B 1 103 ? -1.432 -11.633 -3.227 1 97.75 103 CYS B CA 1
ATOM 1744 C C . CYS B 1 103 ? -2.475 -10.523 -3.236 1 97.75 103 CYS B C 1
ATOM 1746 O O . CYS B 1 103 ? -2.41 -9.594 -2.426 1 97.75 103 CYS B O 1
ATOM 1748 N N . LEU B 1 104 ? -3.404 -10.633 -4.188 1 98.81 104 LEU B N 1
ATOM 1749 C CA . LEU B 1 104 ? -4.465 -9.641 -4.277 1 98.81 104 LEU B CA 1
ATOM 1750 C C . LEU B 1 104 ? -5.23 -9.539 -2.961 1 98.81 104 LEU B C 1
ATOM 1752 O O . LEU B 1 104 ? -5.551 -8.445 -2.502 1 98.81 104 LEU B O 1
ATOM 1756 N N . ALA B 1 105 ? -5.496 -10.641 -2.385 1 98.81 105 ALA B N 1
ATOM 1757 C CA . ALA B 1 105 ? -6.234 -10.672 -1.124 1 98.81 105 ALA B CA 1
ATOM 1758 C C . ALA B 1 105 ? -5.441 -9.992 -0.01 1 98.81 105 ALA B C 1
ATOM 1760 O O . ALA B 1 105 ? -6.008 -9.234 0.785 1 98.81 105 ALA B O 1
ATOM 1761 N N . GLU B 1 106 ? -4.199 -10.258 0.063 1 98.12 106 GLU B N 1
ATOM 1762 C CA . GLU B 1 106 ? -3.357 -9.641 1.084 1 98.12 106 GLU B CA 1
ATOM 1763 C C . GLU B 1 106 ? -3.338 -8.125 0.943 1 98.12 106 GLU B C 1
ATOM 1765 O O . GLU B 1 106 ? -3.535 -7.398 1.924 1 98.12 106 GLU B O 1
ATOM 1770 N N . GLN B 1 107 ? -3.123 -7.652 -0.226 1 98.5 107 GLN B N 1
ATOM 1771 C CA . GLN B 1 107 ? -3.094 -6.211 -0.457 1 98.5 107 GLN B CA 1
ATOM 1772 C C . GLN B 1 107 ? -4.469 -5.59 -0.233 1 98.5 107 GLN B C 1
ATOM 1774 O O . GLN B 1 107 ? -4.578 -4.473 0.279 1 98.5 107 GLN B O 1
ATOM 1779 N N . THR B 1 108 ? -5.508 -6.324 -0.643 1 98.88 108 THR B N 1
ATOM 1780 C CA . THR B 1 108 ? -6.867 -5.84 -0.425 1 98.88 108 THR B CA 1
ATOM 1781 C C . THR B 1 108 ? -7.168 -5.723 1.067 1 98.88 108 THR B C 1
ATOM 1783 O O . THR B 1 108 ? -7.801 -4.762 1.505 1 98.88 108 THR B O 1
ATOM 1786 N N . SER B 1 109 ? -6.707 -6.652 1.821 1 98.75 109 SER B N 1
ATOM 1787 C CA . SER B 1 109 ? -6.914 -6.613 3.264 1 98.75 109 SER B CA 1
ATOM 1788 C C . SER B 1 109 ? -6.254 -5.391 3.887 1 98.75 109 SER B C 1
ATOM 1790 O O . SER B 1 109 ? -6.82 -4.762 4.781 1 98.75 109 SER B O 1
ATOM 1792 N N . VAL B 1 110 ? -5.109 -5.055 3.449 1 97.69 110 VAL B N 1
ATOM 1793 C CA . VAL B 1 110 ? -4.391 -3.889 3.951 1 97.69 110 VAL B CA 1
ATOM 1794 C C . VAL B 1 110 ? -5.164 -2.617 3.611 1 97.69 110 VAL B C 1
ATOM 1796 O O . VAL B 1 110 ? -5.367 -1.759 4.473 1 97.69 110 VAL B O 1
ATOM 1799 N N . ARG B 1 111 ? -5.594 -2.516 2.416 1 98.69 111 ARG B N 1
ATOM 1800 C CA . ARG B 1 111 ? -6.348 -1.343 1.99 1 98.69 111 ARG B CA 1
ATOM 1801 C C . ARG B 1 111 ? -7.68 -1.249 2.73 1 98.69 111 ARG B C 1
ATOM 1803 O O . ARG B 1 111 ? -8.117 -0.156 3.096 1 98.69 111 ARG B O 1
ATOM 1810 N N . LEU B 1 112 ? -8.281 -2.391 2.881 1 98.88 112 LEU B N 1
ATOM 1811 C CA . LEU B 1 112 ? -9.547 -2.432 3.609 1 98.88 112 LEU B CA 1
ATOM 1812 C C . LEU B 1 112 ? -9.375 -1.879 5.02 1 98.88 112 LEU B C 1
ATOM 1814 O O . LEU B 1 112 ? -10.211 -1.099 5.488 1 98.88 112 LEU B O 1
ATOM 1818 N N . LYS B 1 113 ? -8.352 -2.264 5.656 1 98.12 113 LYS B N 1
ATOM 1819 C CA . LYS B 1 113 ? -8.086 -1.756 7 1 98.12 113 LYS B CA 1
ATOM 1820 C C . LYS B 1 113 ? -7.926 -0.238 6.992 1 98.12 113 LYS B C 1
ATOM 1822 O O . LYS B 1 113 ? -8.43 0.448 7.883 1 98.12 113 LYS B O 1
ATOM 1827 N N . GLN B 1 114 ? -7.281 0.262 6.043 1 97.38 114 GLN B N 1
ATOM 1828 C CA . GLN B 1 114 ? -7.105 1.705 5.918 1 9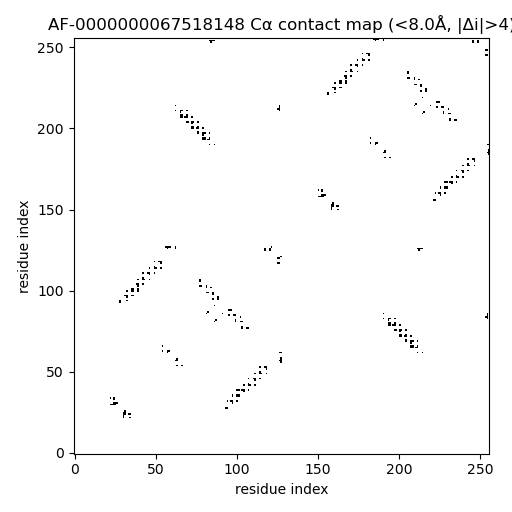7.38 114 GLN B CA 1
ATOM 1829 C C . GLN B 1 114 ? -8.445 2.404 5.703 1 97.38 114 GLN B C 1
ATOM 1831 O O . GLN B 1 114 ? -8.734 3.41 6.355 1 97.38 114 GLN B O 1
ATOM 1836 N N . LEU B 1 115 ? -9.25 1.888 4.812 1 98.25 115 LEU B N 1
ATOM 1837 C CA . LEU B 1 115 ? -10.555 2.482 4.539 1 98.25 115 LEU B CA 1
ATOM 1838 C C . LEU B 1 115 ? -11.445 2.426 5.773 1 98.25 115 LEU B C 1
ATOM 1840 O O . LEU B 1 115 ? -12.18 3.373 6.055 1 98.25 115 LEU B O 1
ATOM 1844 N N . LYS B 1 116 ? -11.336 1.309 6.504 1 98.38 116 LYS B N 1
ATOM 1845 C CA . LYS B 1 116 ? -12.102 1.202 7.742 1 98.38 116 LYS B CA 1
ATOM 1846 C C . LYS B 1 116 ? -11.695 2.281 8.742 1 98.38 116 LYS B C 1
ATOM 1848 O O . LYS B 1 116 ? -12.531 2.814 9.469 1 98.38 116 LYS B O 1
ATOM 1853 N N . SER B 1 117 ? -10.438 2.574 8.766 1 96.38 117 SER B N 1
ATOM 1854 C CA . SER B 1 117 ? -9.984 3.643 9.648 1 96.38 117 SER B CA 1
ATOM 1855 C C . SER B 1 117 ? -10.539 4.992 9.219 1 96.38 117 SER B C 1
ATOM 1857 O O . SER B 1 117 ? -10.852 5.84 10.062 1 96.38 117 SER B O 1
ATOM 1859 N N . TYR B 1 118 ? -10.609 5.258 7.887 1 96.12 118 TYR B N 1
ATOM 1860 C CA . TYR B 1 118 ? -11.234 6.477 7.391 1 96.12 118 TYR B CA 1
ATOM 1861 C C . TYR B 1 118 ? -12.695 6.555 7.824 1 96.12 118 TYR B C 1
ATOM 1863 O O . TYR B 1 118 ? -13.148 7.586 8.32 1 96.12 118 TYR B O 1
ATOM 1871 N N . VAL B 1 119 ? -13.422 5.461 7.676 1 97.25 119 VAL B N 1
ATOM 1872 C CA . VAL B 1 119 ? -14.852 5.414 7.965 1 97.25 119 VAL B CA 1
ATOM 1873 C C . VAL B 1 119 ? -15.086 5.602 9.461 1 97.25 119 VAL B C 1
ATOM 1875 O O . VAL B 1 119 ? -16.078 6.219 9.867 1 97.25 119 VAL B O 1
ATOM 1878 N N . ALA B 1 120 ? -14.156 5.168 10.242 1 96.5 120 ALA B N 1
ATOM 1879 C CA . ALA B 1 120 ? -14.297 5.23 11.695 1 96.5 120 ALA B CA 1
ATOM 1880 C C . ALA B 1 120 ? -13.961 6.625 12.219 1 96.5 120 ALA B C 1
ATOM 1882 O O . ALA B 1 120 ? -14.289 6.957 13.359 1 96.5 120 ALA B O 1
ATOM 1883 N N . CYS B 1 121 ? -13.258 7.367 11.484 1 94.56 121 CYS B N 1
ATOM 1884 C CA . CYS B 1 121 ? -12.836 8.695 11.914 1 94.56 121 CYS B CA 1
ATOM 1885 C C . CYS B 1 121 ? -13.852 9.75 11.492 1 94.56 121 CYS B C 1
ATOM 1887 O O . CYS B 1 121 ? -14.016 10.016 10.297 1 94.56 121 CYS B O 1
ATOM 1889 N N . ARG B 1 122 ? -14.539 10.406 12.516 1 92.69 122 ARG B N 1
ATOM 1890 C CA . ARG B 1 122 ? -15.57 11.391 12.195 1 92.69 122 ARG B CA 1
ATOM 1891 C C . ARG B 1 122 ? -15.328 12.695 12.945 1 92.69 122 ARG B C 1
ATOM 1893 O O . ARG B 1 122 ? -16.172 13.594 12.914 1 92.69 122 ARG B O 1
ATOM 1900 N N . ASP B 1 123 ? -14.172 12.758 13.586 1 88.12 123 ASP B N 1
ATOM 1901 C CA . ASP B 1 123 ? -13.859 13.938 14.398 1 88.12 123 ASP B CA 1
ATOM 1902 C C . ASP B 1 123 ? -13.094 14.977 13.586 1 88.12 123 ASP B C 1
ATOM 1904 O O . ASP B 1 123 ? -12.969 14.844 12.359 1 88.12 123 ASP B O 1
ATOM 1908 N N . GLU B 1 124 ? -12.703 16.031 14.328 1 79.94 124 GLU B N 1
ATOM 1909 C CA . GLU B 1 124 ? -11.883 17.062 13.711 1 79.94 124 GLU B CA 1
ATOM 1910 C C . GLU B 1 124 ? -10.516 16.516 13.297 1 79.94 124 GLU B C 1
ATOM 1912 O O . GLU B 1 124 ? -9.945 15.672 13.984 1 79.94 124 GLU B O 1
ATOM 1917 N N . GLY B 1 125 ? -9.945 16.703 12.227 1 80.81 125 GLY B N 1
ATOM 1918 C CA . GLY B 1 125 ? -8.648 16.234 11.758 1 80.81 125 GLY B CA 1
ATOM 1919 C C . GLY B 1 125 ? -8.75 15.109 10.75 1 80.81 125 GLY B C 1
ATOM 1920 O O . GLY B 1 125 ? -7.773 14.781 10.078 1 80.81 125 GLY B O 1
ATOM 1921 N N . CYS B 1 126 ? -10 14.531 10.891 1 86.62 126 CYS B N 1
ATOM 1922 C CA . CYS B 1 126 ? -10.227 13.469 9.914 1 86.62 126 CYS B CA 1
ATOM 1923 C C . CYS B 1 126 ? -10.586 14.039 8.555 1 86.62 126 CYS B C 1
ATOM 1925 O O . CYS B 1 126 ? -11.156 15.133 8.461 1 86.62 126 CYS B O 1
ATOM 1927 N N . PRO B 1 127 ? -10.258 13.328 7.512 1 84.44 127 PRO B N 1
ATOM 1928 C CA . PRO B 1 127 ? -10.695 13.805 6.195 1 84.44 127 PRO B CA 1
ATOM 1929 C C . PRO B 1 127 ? -12.211 13.945 6.09 1 84.44 127 PRO B C 1
ATOM 1931 O O . PRO B 1 127 ? -12.953 13.078 6.555 1 84.44 127 PRO B O 1
ATOM 1934 N N . ARG B 1 128 ? -12.625 15.242 5.582 1 82.81 128 ARG B N 1
ATOM 1935 C CA . ARG B 1 128 ? -14.062 15.477 5.465 1 82.81 128 ARG B CA 1
ATOM 1936 C C . ARG B 1 128 ? -14.375 16.344 4.246 1 82.81 128 ARG B C 1
ATOM 1938 O O . ARG B 1 128 ? -13.516 17.062 3.754 1 82.81 128 ARG B O 1
#

Nearest PDB structures (foldseek):
  3gi7-assembly1_A  TM=8.258E-01  e=1.660E-02  Pseudomonas putida KT2440
  5yny-assembly1_A  TM=2.964E-01  e=1.596E+00  Dermatophagoides farinae
  8fih-assembly1_C  TM=4.869E-01  e=5.842E+00  synthetic construct
  3gi7-assembly1_A  TM=7.984E-01  e=1.696E-02  Pseudomonas putida KT2440
  8fih-assembly1_C  TM=4.849E-01  e=6.143E+00  synthetic construct

Radius of gyration: 28.75 Å; Cα contacts (8 Å, |Δi|>4): 216; chains: 2; bounding box: 150×58×41 Å

InterPro domains:
  IPR009739 Lysozyme inhibitor LprI-like, N-terminal [PF07007] (25-115)

pLDDT: mean 88.16, std 17.85, range [36.28, 98.94]

Foldseek 3Di:
DPPPPPPPPPPPPPPPPPPPPPQPLVPDLVSVLVVLQVLLVVLVVLLVVLLVLLLVVADDPVLNVVSVVVVVVLVVCLQVVQCVVLPDPVVDPSNSSNSSSNSSSVSSVVSSVVSVVLSVDDDPPRHD/DPPPPPPPPPPPPPPPPPPPPPQPCVPDLVSVLVVLQVLLVVLVVLQVVLLVLLLVVADDPVLNVVSVVVVVVLVVCLQVVLCVVLPDPVVDDSNSSNSSSNSSSVSSVVSSVVSVVLNVDDDPPRHD

Solvent-accessible surface area (backbone atoms only — not comparable to full-atom values): 14280 Å² total; per-residue (Å²): 134,84,79,78,78,76,79,77,78,77,80,77,78,76,71,75,68,76,66,75,61,80,71,65,48,73,75,44,68,68,36,31,29,51,46,30,46,50,54,29,51,53,50,51,50,51,36,51,51,38,48,51,54,40,53,69,64,37,72,40,72,66,50,42,49,32,48,52,52,18,52,53,31,42,53,53,18,49,55,32,44,30,38,39,53,56,47,54,66,89,81,46,62,86,60,36,62,30,52,36,27,45,42,45,32,53,54,47,51,54,51,33,54,52,38,47,51,55,57,69,41,83,54,91,83,40,68,86,133,86,79,77,80,75,80,77,78,76,80,77,78,75,72,76,67,76,66,76,60,80,73,63,47,75,78,45,67,67,36,31,30,51,45,31,45,50,54,29,50,53,50,52,52,52,35,51,51,37,48,52,54,39,54,69,63,39,73,39,71,67,52,42,49,32,47,50,51,18,50,53,30,42,53,54,19,50,54,32,44,29,39,38,53,56,46,54,67,88,81,46,64,85,59,37,62,30,51,36,27,46,43,47,32,52,52,46,52,55,50,33,53,52,39,47,51,55,60,69,40,83,56,89,84,39,70,85

Organism: Pseudomonas syringae pv. tomato (strain ATCC BAA-871 / DC3000) (NCBI:txid223283)

Secondary structure (DSSP, 8-state):
------------------------TTSSHHHHHHHHHHHHHHHHHHHHHHHHHHHHH--SHHHHHHHHHHHHHHHHHHHHHHHHHH--GGGS-TTHHHHHHHHHHHHHHHHHHHHHHHHH--STTS--/------------------------TTSSHHHHHHHHHHHHHHHHHHHHHHHHHHHHH--SHHHHHHHHHHHHHHHHHHHHHHHHHH--GGGS-TTHHHHHHHHHHHHHHHHHHHHHHHHH--STTS--

Sequence (256 aa):
MRISMTLLAAFIALGIGCSAQAENCDANQASMNTCAANKLAALDADLNKQYKAQMAWLQTPAKKQALKDAQQKWIALRDADCLYQAGKPEDSGSIWPLVQSQCLAEQTSVRLKQLKSYVACRDEGCPRMRISMTLLAAFIALGIGCSAQAENCDANQASMNTCAANKLAALDADLNKQYKAQMAWLQTPAKKQALKDAQQKWIALRDADCLYQAGKPEDSGSIWPLVQSQCLAEQTSVRLKQLKSYVACRDEGCPR